Protein AF-A0A7X7DF35-F1 (afdb_monomer)

Solvent-accessible surface area (backbone atoms only — not comparable to full-atom values): 15552 Å² total; per-residue (Å²): 129,87,74,68,72,89,70,52,74,45,74,49,82,42,81,41,43,55,34,73,33,68,54,34,58,49,36,51,59,75,48,58,23,46,37,65,53,62,45,37,60,91,68,40,55,40,7,87,43,82,44,38,90,49,39,4,29,29,36,37,40,52,46,70,38,81,80,50,89,46,63,52,49,32,20,26,31,52,91,82,38,38,34,27,39,72,98,76,44,82,41,24,80,45,76,53,63,97,63,57,81,65,48,20,34,34,44,26,34,14,75,75,68,65,85,90,55,83,63,51,79,36,59,37,69,84,46,62,41,101,87,70,46,56,32,79,39,67,14,37,75,48,62,40,51,22,33,49,67,49,102,82,54,61,50,74,46,82,41,54,36,10,38,63,58,92,93,51,65,45,56,12,55,31,61,40,38,34,60,31,94,52,54,32,32,70,84,45,45,37,40,59,85,31,58,50,45,56,25,55,83,94,65,19,28,33,37,35,40,46,33,65,68,63,64,38,69,40,81,76,48,38,28,34,32,30,80,90,70,50,56,24,22,62,63,87,65,40,74,60,57,71,60,63,44,47,56,39,35,34,34,35,41,37,21,30,49,66,39,92,89,44,42,36,56,41,48,37,45,62,74,56,67,45,84,74,86,86,73,83,91,78,133

Structure (mmCIF, N/CA/C/O backbone):
data_AF-A0A7X7DF35-F1
#
_entry.id   AF-A0A7X7DF35-F1
#
loop_
_atom_site.group_PDB
_atom_site.id
_atom_site.type_symbol
_atom_site.label_atom_id
_atom_site.label_alt_id
_atom_site.label_comp_id
_atom_site.label_asym_id
_atom_site.label_entity_id
_atom_site.label_seq_id
_atom_site.pdbx_PDB_ins_code
_atom_site.Cartn_x
_atom_site.Cartn_y
_atom_site.Cartn_z
_atom_site.occupancy
_atom_site.B_iso_or_equiv
_atom_site.auth_seq_id
_atom_site.auth_comp_id
_atom_site.auth_asym_id
_atom_site.auth_atom_id
_atom_site.pdbx_PDB_model_num
ATOM 1 N N . ARG A 1 1 ? 22.907 -22.926 21.583 1.00 47.59 1 ARG A N 1
ATOM 2 C CA . ARG A 1 1 ? 21.618 -23.044 20.863 1.00 47.59 1 ARG A CA 1
ATOM 3 C C . ARG A 1 1 ? 21.936 -22.749 19.407 1.00 47.59 1 ARG A C 1
ATOM 5 O O . ARG A 1 1 ? 22.389 -21.635 19.183 1.00 47.59 1 ARG A O 1
ATOM 12 N N . PRO A 1 2 ? 21.862 -23.704 18.465 1.00 41.16 2 PRO A N 1
ATOM 13 C CA . PRO A 1 2 ? 22.056 -23.352 17.069 1.00 41.16 2 PRO A CA 1
ATOM 14 C C . PRO A 1 2 ? 20.807 -22.575 16.657 1.00 41.16 2 PRO A C 1
ATOM 16 O O . PRO A 1 2 ? 19.705 -23.119 16.643 1.00 41.16 2 PRO A O 1
ATOM 19 N N . LEU A 1 3 ? 20.978 -21.269 16.489 1.00 42.84 3 LEU A N 1
ATOM 20 C CA . LEU A 1 3 ? 19.955 -20.362 15.997 1.00 42.84 3 LEU A CA 1
ATOM 21 C C . LEU A 1 3 ? 19.597 -20.847 14.585 1.00 42.84 3 LEU A C 1
ATOM 23 O O . LEU A 1 3 ? 20.398 -20.711 13.663 1.00 42.84 3 LEU A O 1
ATOM 27 N N . ALA A 1 4 ? 18.432 -21.483 14.427 1.00 47.56 4 ALA A N 1
ATOM 28 C CA . ALA A 1 4 ? 17.761 -21.474 13.129 1.00 47.56 4 ALA A CA 1
ATOM 29 C C . ALA A 1 4 ? 17.661 -20.001 12.706 1.00 47.56 4 ALA A C 1
ATOM 31 O O . ALA A 1 4 ? 17.460 -19.170 13.593 1.00 47.56 4 ALA A O 1
ATOM 32 N N . SER A 1 5 ? 17.902 -19.685 11.426 1.00 49.91 5 SER A N 1
ATOM 33 C CA . SER A 1 5 ? 18.147 -18.306 10.976 1.00 49.91 5 SER A CA 1
ATOM 34 C C . SER A 1 5 ? 17.190 -17.320 11.649 1.00 49.91 5 SER A C 1
ATOM 36 O O . SER A 1 5 ? 15.974 -17.488 11.586 1.00 49.91 5 SER A O 1
ATOM 38 N N . GLU A 1 6 ? 17.748 -16.326 12.348 1.00 58.28 6 GLU A N 1
ATOM 39 C CA . GLU A 1 6 ? 16.964 -15.327 13.096 1.00 58.28 6 GLU A CA 1
ATOM 40 C C . GLU A 1 6 ? 16.018 -14.555 12.157 1.00 58.28 6 GLU A C 1
ATOM 42 O O . GLU A 1 6 ? 14.959 -14.071 12.560 1.00 58.28 6 GLU A O 1
ATOM 47 N N . GLU A 1 7 ? 16.364 -14.534 10.870 1.00 68.25 7 GLU A N 1
ATOM 48 C CA . GLU A 1 7 ? 15.652 -13.840 9.814 1.00 68.25 7 GLU A CA 1
ATOM 49 C C . GLU A 1 7 ? 15.180 -14.836 8.749 1.00 68.25 7 GLU A C 1
ATOM 51 O O . GLU A 1 7 ? 15.932 -15.703 8.288 1.00 68.25 7 GLU A O 1
ATOM 56 N N . VAL A 1 8 ? 13.908 -14.719 8.368 1.00 73.69 8 VAL A N 1
ATOM 57 C CA . VAL A 1 8 ? 13.296 -15.469 7.268 1.00 73.69 8 VAL A CA 1
ATOM 58 C C . VAL A 1 8 ? 12.934 -14.469 6.184 1.00 73.69 8 VAL A C 1
ATOM 60 O O . VAL A 1 8 ? 12.206 -13.511 6.440 1.00 73.69 8 VAL A O 1
ATOM 63 N N . TYR A 1 9 ? 13.421 -14.705 4.970 1.00 78.50 9 TYR A N 1
ATOM 64 C CA . TYR A 1 9 ? 13.110 -13.884 3.806 1.00 78.50 9 TYR A CA 1
ATOM 65 C C . TYR A 1 9 ? 12.166 -14.629 2.870 1.00 78.50 9 TYR A C 1
ATOM 67 O O . TYR A 1 9 ? 12.311 -15.832 2.648 1.00 78.50 9 TYR A O 1
ATOM 75 N N . ALA A 1 10 ? 11.205 -13.902 2.312 1.00 78.31 10 ALA A N 1
ATOM 76 C CA . ALA A 1 10 ? 10.265 -14.409 1.331 1.00 78.31 10 ALA A CA 1
ATOM 77 C C . ALA A 1 10 ? 10.257 -13.511 0.094 1.00 78.31 10 ALA A C 1
ATOM 79 O O . ALA A 1 10 ? 10.327 -12.285 0.183 1.00 78.31 10 ALA A O 1
ATOM 80 N N . GLN A 1 11 ? 10.133 -14.144 -1.068 1.00 84.75 11 GLN A N 1
ATOM 81 C CA . GLN A 1 11 ? 9.838 -13.463 -2.320 1.00 84.75 11 GLN A CA 1
ATOM 82 C C . GLN A 1 11 ? 8.322 -13.444 -2.515 1.00 84.75 11 GLN A C 1
ATOM 84 O O . GLN A 1 11 ? 7.670 -14.489 -2.433 1.00 84.75 11 GLN A O 1
ATOM 89 N N . HIS A 1 12 ? 7.754 -12.268 -2.773 1.00 79.00 12 HIS A N 1
ATOM 90 C CA . HIS A 1 12 ? 6.313 -12.116 -2.965 1.00 79.00 12 HIS A CA 1
ATOM 91 C C . HIS A 1 12 ? 5.983 -11.608 -4.355 1.00 79.00 12 HIS A C 1
ATOM 93 O O . HIS A 1 12 ? 6.351 -10.500 -4.706 1.00 79.00 12 HIS A O 1
ATOM 99 N N . ASN A 1 13 ? 5.256 -12.409 -5.129 1.00 85.62 13 ASN A N 1
ATOM 100 C CA . ASN A 1 13 ? 4.894 -12.052 -6.494 1.00 85.62 13 ASN A CA 1
ATOM 101 C C . ASN A 1 13 ? 3.651 -11.158 -6.506 1.00 85.62 13 ASN A C 1
ATOM 103 O O . ASN A 1 13 ? 2.564 -11.589 -6.116 1.00 85.62 13 ASN A O 1
ATOM 107 N N . VAL A 1 14 ? 3.816 -9.944 -7.017 1.00 86.56 14 VAL A N 1
ATOM 108 C CA . VAL A 1 14 ? 2.755 -8.971 -7.261 1.00 86.56 14 VAL A CA 1
ATOM 109 C C . VAL A 1 14 ? 2.526 -8.873 -8.764 1.00 86.56 14 VAL A C 1
ATOM 111 O O . VAL A 1 14 ? 3.456 -8.610 -9.524 1.00 86.56 14 VAL A O 1
ATOM 114 N N . VAL A 1 15 ? 1.283 -9.084 -9.198 1.00 88.69 15 VAL A N 1
ATOM 115 C CA . VAL A 1 15 ? 0.881 -8.885 -10.596 1.00 88.69 15 VAL A CA 1
ATOM 116 C C . VAL A 1 15 ? 0.475 -7.425 -10.781 1.00 88.69 15 VAL A C 1
ATOM 118 O O . VAL A 1 15 ? -0.419 -6.944 -10.088 1.00 88.69 15 VAL A O 1
ATOM 121 N N . LEU A 1 16 ? 1.131 -6.734 -11.710 1.00 90.56 16 LEU A N 1
ATOM 122 C CA . LEU A 1 16 ? 0.960 -5.311 -11.993 1.00 90.56 16 LEU A CA 1
ATOM 123 C C . LEU A 1 16 ? 0.476 -5.142 -13.433 1.00 90.56 16 LEU A C 1
ATOM 125 O O . LEU A 1 16 ? 1.189 -5.497 -14.369 1.00 90.56 16 LEU A O 1
ATOM 129 N N . SER A 1 17 ? -0.726 -4.611 -13.635 1.00 89.81 17 SER A N 1
ATOM 130 C CA . SER A 1 17 ? -1.214 -4.277 -14.980 1.00 89.81 17 SER A CA 1
ATOM 131 C C . SER A 1 17 ? -0.848 -2.840 -15.357 1.00 89.81 17 SER A C 1
ATOM 133 O O . SER A 1 17 ? -0.423 -2.058 -14.504 1.00 89.81 17 SER A O 1
ATOM 135 N N . ARG A 1 18 ? -1.017 -2.479 -16.634 1.00 89.50 18 ARG A N 1
ATOM 136 C CA . ARG A 1 18 ? -0.809 -1.108 -17.139 1.00 89.50 18 ARG A CA 1
ATOM 137 C C . ARG A 1 18 ? -1.515 -0.046 -16.279 1.00 89.50 18 ARG A C 1
ATOM 139 O O . ARG A 1 18 ? -2.551 -0.317 -15.659 1.00 89.50 18 ARG A O 1
ATOM 146 N N . GLY A 1 19 ? -0.964 1.164 -16.243 1.00 89.44 19 GLY A N 1
ATOM 147 C CA . GLY A 1 19 ? -1.472 2.254 -15.412 1.00 89.44 19 GLY A CA 1
ATOM 148 C C . GLY A 1 19 ? -1.175 2.063 -13.922 1.00 89.44 19 GLY A C 1
ATOM 149 O O . GLY A 1 19 ? -0.277 1.314 -13.539 1.00 89.44 19 GLY A O 1
ATOM 150 N N . ASN A 1 20 ? -1.918 2.772 -13.072 1.00 88.69 20 ASN A N 1
ATOM 151 C CA . ASN A 1 20 ? -1.664 2.847 -11.631 1.00 88.69 20 ASN A CA 1
ATOM 152 C C . ASN A 1 20 ? -1.964 1.515 -10.919 1.00 88.69 20 ASN A C 1
ATOM 154 O O . ASN A 1 20 ? -3.018 0.928 -11.142 1.00 88.69 20 ASN A O 1
ATOM 158 N N . ASN A 1 21 ? -1.075 1.032 -10.053 1.00 87.75 21 ASN A N 1
ATOM 159 C CA . ASN A 1 21 ? -1.291 -0.124 -9.185 1.00 87.75 21 ASN A CA 1
ATOM 160 C C . ASN A 1 21 ? -0.986 0.272 -7.742 1.00 87.75 21 ASN A C 1
ATOM 162 O O . ASN A 1 21 ? 0.135 0.663 -7.425 1.00 87.75 21 ASN A O 1
ATOM 166 N N . TYR A 1 22 ? -1.953 0.109 -6.846 1.00 82.69 22 TYR A N 1
ATOM 167 C CA . TYR A 1 22 ? -1.715 0.267 -5.415 1.00 82.69 22 TYR A CA 1
ATOM 168 C C . TYR A 1 22 ? -1.088 -1.016 -4.864 1.00 82.69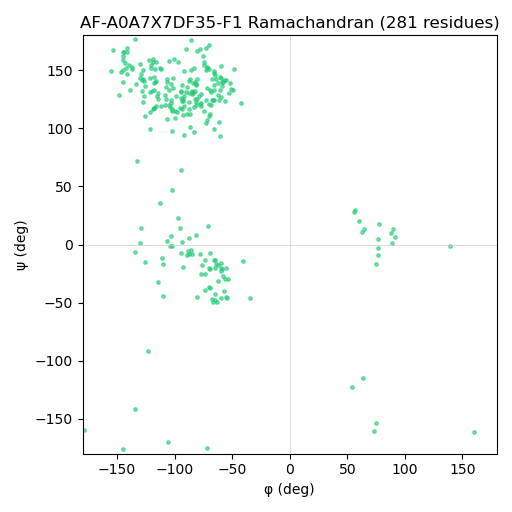 22 TYR A C 1
ATOM 170 O O . TYR A 1 22 ? -1.666 -2.094 -5.032 1.00 82.69 22 TYR A O 1
ATOM 178 N N . VAL A 1 23 ? 0.073 -0.914 -4.203 1.00 79.50 23 VAL A N 1
ATOM 179 C CA . VAL A 1 23 ? 0.787 -2.083 -3.660 1.00 79.50 23 VAL A CA 1
ATOM 180 C C . VAL A 1 23 ? 1.136 -1.905 -2.180 1.00 79.50 23 VAL A C 1
ATOM 182 O O . VAL A 1 23 ? 1.499 -0.823 -1.729 1.00 79.50 23 VAL A O 1
ATOM 185 N N . ALA A 1 24 ? 1.022 -2.993 -1.417 1.00 74.25 24 ALA A N 1
ATOM 186 C CA . ALA A 1 24 ? 1.473 -3.094 -0.035 1.00 74.25 24 ALA A CA 1
ATOM 187 C C . ALA A 1 24 ? 2.572 -4.154 0.079 1.00 74.25 24 ALA A C 1
ATOM 189 O O . ALA A 1 24 ? 2.481 -5.231 -0.510 1.00 74.25 24 ALA A O 1
ATOM 190 N N . LEU A 1 25 ? 3.595 -3.858 0.878 1.00 78.06 25 LEU A N 1
ATOM 191 C CA . LEU A 1 25 ? 4.658 -4.800 1.215 1.00 78.06 25 LEU A CA 1
ATOM 192 C C . LEU A 1 25 ? 4.334 -5.488 2.543 1.00 78.06 25 LEU A C 1
ATOM 194 O O . LEU A 1 25 ? 4.299 -4.819 3.571 1.00 78.06 25 LEU A O 1
ATOM 198 N N . HIS A 1 26 ? 4.162 -6.814 2.545 1.00 73.44 26 HIS A N 1
ATOM 199 C CA . HIS A 1 26 ? 3.885 -7.600 3.762 1.00 73.44 26 HIS A CA 1
ATOM 200 C C . HIS A 1 26 ? 5.063 -7.691 4.753 1.00 73.44 26 HIS A C 1
ATOM 202 O O . HIS A 1 26 ? 4.898 -8.206 5.857 1.00 73.44 26 HIS A O 1
ATOM 208 N N . GLY A 1 27 ? 6.244 -7.205 4.373 1.00 76.12 27 GLY A N 1
ATOM 209 C CA . GLY A 1 27 ? 7.463 -7.262 5.172 1.00 76.12 27 GLY A CA 1
ATOM 210 C C . GLY A 1 27 ? 8.331 -6.021 4.993 1.00 76.12 27 GLY A C 1
ATOM 211 O O . GLY A 1 27 ? 7.953 -5.063 4.312 1.00 76.12 27 GLY A O 1
ATOM 212 N N . VAL A 1 28 ? 9.497 -6.034 5.631 1.00 79.94 28 VAL A N 1
ATOM 213 C CA . VAL A 1 28 ? 10.523 -4.997 5.455 1.00 79.94 28 VAL A CA 1
ATOM 214 C C . VAL A 1 28 ? 11.436 -5.434 4.310 1.00 79.94 28 VAL A C 1
ATOM 216 O O . VAL A 1 28 ? 11.851 -6.593 4.306 1.00 79.94 28 VAL A O 1
ATOM 219 N N . PRO A 1 29 ? 11.746 -4.577 3.326 1.00 82.50 29 PRO A N 1
ATOM 220 C CA . PRO A 1 29 ? 12.719 -4.944 2.309 1.00 82.50 29 PRO A CA 1
ATOM 221 C C . PRO A 1 29 ? 14.067 -5.328 2.908 1.00 82.50 29 PRO A C 1
ATOM 223 O O . PRO A 1 29 ? 14.520 -4.701 3.862 1.00 82.50 29 PRO A O 1
ATOM 226 N N . TRP A 1 30 ? 14.707 -6.344 2.329 1.00 77.19 30 TRP A N 1
ATOM 227 C CA . TRP A 1 30 ? 16.024 -6.804 2.780 1.00 77.19 30 TRP A CA 1
ATOM 228 C C . TRP A 1 30 ? 17.072 -5.682 2.761 1.00 77.19 30 TRP A C 1
ATOM 230 O O . TRP A 1 30 ? 17.863 -5.537 3.692 1.00 77.19 30 TRP A O 1
ATOM 240 N N . THR A 1 31 ? 17.032 -4.855 1.723 1.00 83.81 31 THR A N 1
ATOM 241 C CA . THR A 1 31 ? 17.885 -3.682 1.553 1.00 83.81 31 THR A CA 1
ATOM 242 C C . THR A 1 31 ? 17.028 -2.479 1.199 1.00 83.81 31 THR A C 1
ATOM 244 O O . THR A 1 31 ? 16.018 -2.578 0.505 1.00 83.81 31 THR A O 1
ATOM 247 N N . ASN A 1 32 ? 17.423 -1.322 1.719 1.00 89.19 32 ASN A N 1
ATOM 248 C CA . ASN A 1 32 ? 16.597 -0.123 1.725 1.00 89.19 32 ASN A CA 1
ATOM 249 C C . ASN A 1 32 ? 17.033 0.870 0.632 1.00 89.19 32 ASN A C 1
ATOM 251 O O . ASN A 1 32 ? 17.195 2.056 0.901 1.00 89.19 32 ASN A O 1
ATOM 255 N N . THR A 1 33 ? 17.236 0.372 -0.591 1.00 94.69 33 THR A N 1
ATOM 256 C CA . THR A 1 33 ? 17.561 1.159 -1.797 1.00 94.69 33 THR A CA 1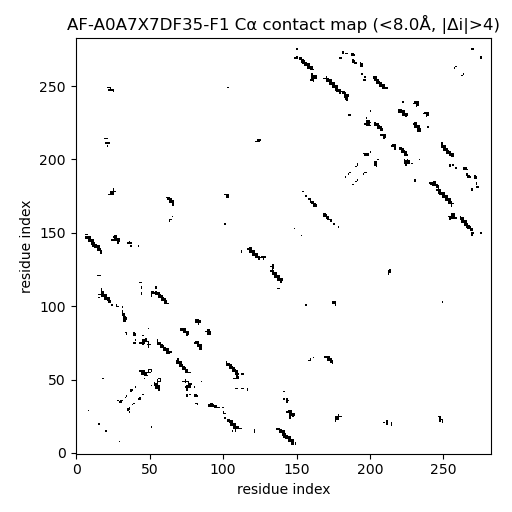
ATOM 257 C C . THR A 1 33 ? 16.516 0.919 -2.887 1.00 94.69 33 THR A C 1
ATOM 259 O O . THR A 1 33 ? 15.825 -0.102 -2.878 1.00 94.69 33 THR A O 1
ATOM 262 N N . PHE A 1 34 ? 16.389 1.839 -3.846 1.00 95.69 34 PHE A N 1
ATOM 263 C CA . PHE A 1 34 ? 15.436 1.680 -4.950 1.00 95.69 34 PHE A CA 1
ATOM 264 C C . PHE A 1 34 ? 15.777 0.490 -5.853 1.00 95.69 34 PHE A C 1
ATOM 266 O O . PHE A 1 34 ? 14.885 -0.287 -6.188 1.00 95.69 34 PHE A O 1
ATOM 273 N N . GLU A 1 35 ? 17.056 0.303 -6.185 1.00 94.94 35 GLU A N 1
ATOM 274 C CA . GLU A 1 35 ? 17.543 -0.852 -6.948 1.00 94.94 35 GLU A CA 1
ATOM 275 C C . GLU A 1 35 ? 17.158 -2.176 -6.278 1.00 94.94 35 GLU A C 1
ATOM 277 O O . GLU A 1 35 ? 16.661 -3.085 -6.935 1.00 94.94 35 GLU A O 1
ATOM 282 N N . ALA A 1 36 ? 17.334 -2.297 -4.963 1.00 91.31 36 ALA A N 1
ATOM 283 C CA . ALA A 1 36 ? 17.047 -3.550 -4.278 1.00 91.31 36 ALA A CA 1
A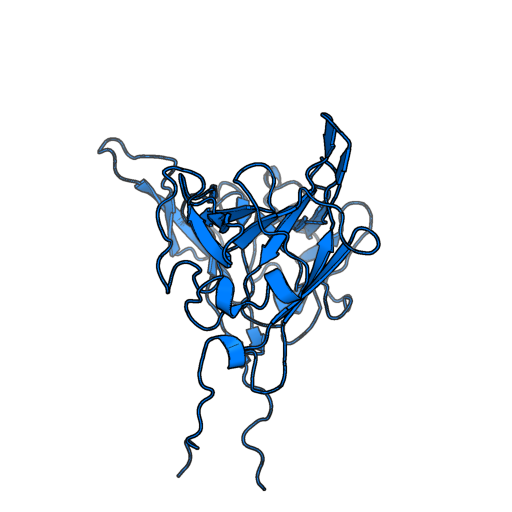TOM 284 C C . ALA A 1 36 ? 15.549 -3.868 -4.197 1.00 91.31 36 ALA A C 1
ATOM 286 O O . ALA A 1 36 ? 15.152 -5.031 -4.276 1.00 91.31 36 ALA A O 1
ATOM 287 N N . VAL A 1 37 ? 14.713 -2.843 -4.014 1.00 92.56 37 VAL A N 1
ATOM 288 C CA . VAL A 1 37 ? 13.264 -3.015 -3.854 1.00 92.56 37 VAL A CA 1
ATOM 289 C C . VAL A 1 37 ? 12.577 -3.200 -5.201 1.00 92.56 37 VAL A C 1
ATOM 291 O O . VAL A 1 37 ? 11.741 -4.092 -5.355 1.00 92.56 37 VAL A O 1
ATOM 294 N N . PHE A 1 38 ? 12.927 -2.374 -6.184 1.00 94.31 38 PHE A N 1
ATOM 295 C CA . PHE A 1 38 ? 12.226 -2.302 -7.462 1.00 94.31 38 PHE A CA 1
ATOM 296 C C . PHE A 1 38 ? 13.038 -2.840 -8.648 1.00 94.31 38 PHE A C 1
ATOM 298 O O . PHE A 1 38 ? 12.466 -3.058 -9.711 1.00 94.31 38 PHE A O 1
ATOM 305 N N . GLY A 1 39 ? 14.338 -3.100 -8.494 1.00 93.81 39 GLY A N 1
ATOM 306 C CA . GLY A 1 39 ? 15.226 -3.459 -9.602 1.00 93.81 39 GLY A CA 1
ATOM 307 C C . GLY A 1 39 ? 15.578 -2.253 -10.472 1.00 93.81 39 GLY A C 1
ATOM 308 O O . GLY A 1 39 ? 15.548 -1.115 -10.013 1.00 93.81 39 GLY A O 1
ATOM 309 N N . GLY A 1 40 ? 15.888 -2.497 -11.742 1.00 94.62 40 GLY A N 1
ATOM 310 C CA . GLY A 1 40 ? 16.052 -1.468 -12.769 1.00 94.62 40 GLY A CA 1
ATOM 311 C C . GLY A 1 40 ? 15.321 -1.859 -14.052 1.00 94.62 40 GLY A C 1
ATOM 312 O O . GLY A 1 40 ? 14.246 -2.467 -14.021 1.00 94.62 40 GLY A O 1
ATOM 313 N N . THR A 1 41 ? 15.924 -1.567 -15.203 1.00 94.62 41 THR A N 1
ATOM 314 C CA . THR A 1 41 ? 15.358 -1.885 -16.531 1.00 94.62 41 THR A CA 1
ATOM 315 C C . THR A 1 41 ? 15.199 -3.378 -16.805 1.00 94.62 41 THR A C 1
ATOM 317 O O . THR A 1 41 ? 14.445 -3.761 -17.698 1.00 94.62 41 THR A O 1
ATOM 320 N N . ASN A 1 42 ? 15.869 -4.226 -16.023 1.00 91.12 42 ASN A N 1
ATOM 321 C CA . ASN A 1 42 ? 15.693 -5.675 -16.025 1.00 91.12 42 ASN A CA 1
ATOM 322 C C . ASN A 1 42 ? 14.336 -6.121 -15.452 1.00 91.12 42 ASN A C 1
ATOM 324 O O . ASN A 1 42 ? 13.909 -7.239 -15.730 1.00 91.12 42 ASN A O 1
ATOM 328 N N . VAL A 1 43 ? 13.683 -5.276 -14.648 1.00 92.75 43 VAL A N 1
ATOM 329 C CA . VAL A 1 43 ? 12.383 -5.561 -14.024 1.00 92.75 43 VAL A CA 1
ATOM 330 C C . VAL A 1 43 ? 11.286 -4.711 -14.642 1.00 92.75 43 VAL A C 1
ATOM 332 O O . VAL A 1 43 ? 10.223 -5.240 -14.945 1.00 92.75 43 VAL A O 1
ATOM 335 N N . PHE A 1 44 ? 11.533 -3.417 -14.847 1.00 95.50 44 PHE A N 1
ATOM 336 C CA . PHE A 1 44 ? 10.502 -2.452 -15.213 1.00 95.50 44 PHE A CA 1
ATOM 337 C C . PHE A 1 44 ? 10.852 -1.644 -16.468 1.00 95.50 44 PHE A C 1
ATOM 339 O O . PHE A 1 44 ? 12.029 -1.375 -16.710 1.00 95.50 44 PHE A O 1
ATOM 346 N N . PRO A 1 45 ? 9.846 -1.200 -17.246 1.00 95.62 45 PRO A N 1
ATOM 347 C CA . PRO A 1 45 ? 10.026 -0.224 -18.311 1.00 95.62 45 PRO A CA 1
ATOM 348 C C . PRO A 1 45 ? 10.594 1.094 -17.797 1.00 95.62 45 PRO A C 1
ATOM 350 O O . PRO A 1 45 ? 10.132 1.627 -16.782 1.00 95.62 45 PRO A O 1
ATOM 353 N N . ALA A 1 46 ? 11.553 1.639 -18.536 1.00 95.50 46 ALA A N 1
ATOM 354 C CA . ALA A 1 46 ? 12.110 2.961 -18.303 1.00 95.50 46 ALA A CA 1
ATOM 355 C C . ALA A 1 46 ? 11.715 3.917 -19.431 1.00 95.50 46 ALA A C 1
ATOM 357 O O . ALA A 1 46 ? 11.538 3.502 -20.576 1.00 95.50 46 ALA A O 1
ATOM 358 N N . GLY A 1 47 ? 11.608 5.203 -19.107 1.00 94.50 47 GLY A N 1
ATOM 359 C CA . GLY A 1 47 ? 11.202 6.244 -20.050 1.00 94.50 47 GLY A CA 1
ATOM 360 C C . GLY A 1 47 ? 12.092 7.471 -19.959 1.00 94.50 47 GLY A C 1
ATOM 361 O O . GLY A 1 47 ? 12.990 7.545 -19.125 1.00 94.50 47 GLY A O 1
ATOM 362 N N . THR A 1 48 ? 11.838 8.451 -20.822 1.00 93.69 48 THR A N 1
ATOM 363 C CA . THR A 1 48 ? 12.684 9.650 -20.939 1.00 93.69 48 THR A CA 1
ATOM 364 C C . THR A 1 48 ? 12.311 10.764 -19.958 1.00 93.69 48 THR A C 1
ATOM 366 O O . THR A 1 48 ? 12.966 11.803 -19.933 1.00 93.69 48 THR A O 1
ATOM 369 N N . SER A 1 49 ? 11.232 10.599 -19.188 1.00 92.06 49 SER A N 1
ATOM 370 C CA . SER A 1 49 ? 10.797 11.543 -18.153 1.00 92.06 49 SER A CA 1
ATOM 371 C C . SER A 1 49 ? 9.987 10.835 -17.064 1.00 92.06 49 SER A C 1
ATOM 373 O O . SER A 1 49 ? 9.495 9.732 -17.279 1.00 92.06 49 SER A O 1
ATOM 375 N N . GLY A 1 50 ? 9.743 11.502 -15.934 1.00 88.19 50 GLY A N 1
ATOM 376 C CA . GLY A 1 50 ? 8.866 10.986 -14.871 1.00 88.19 50 GLY A CA 1
ATOM 377 C C . GLY A 1 50 ? 7.367 10.953 -15.189 1.00 88.19 50 GLY A C 1
ATOM 378 O O . GLY A 1 50 ? 6.553 10.814 -14.286 1.00 88.19 50 GLY A O 1
ATOM 379 N N . SER A 1 51 ? 6.983 11.070 -16.462 1.00 88.69 51 SER A N 1
ATOM 380 C CA . SER A 1 51 ? 5.615 10.805 -16.911 1.00 88.69 51 SER A CA 1
ATOM 381 C C . SER A 1 51 ? 5.487 9.360 -17.412 1.00 88.69 51 SER A C 1
ATOM 383 O O . SER A 1 51 ? 6.276 8.967 -18.284 1.00 88.69 51 SER A O 1
ATOM 385 N N . PRO A 1 52 ? 4.460 8.594 -16.984 1.00 85.00 52 PRO A N 1
ATOM 386 C CA . PRO A 1 52 ? 4.188 7.258 -17.523 1.00 85.00 52 PRO A CA 1
ATOM 387 C C . PRO A 1 52 ? 3.990 7.245 -19.044 1.00 85.00 52 PRO A C 1
ATOM 389 O O . PRO A 1 52 ? 4.355 6.284 -19.715 1.00 85.00 52 PRO A O 1
ATOM 392 N N . GLY A 1 53 ? 3.489 8.349 -19.615 1.00 87.44 53 GLY A N 1
ATOM 393 C CA . GLY A 1 53 ? 3.322 8.508 -21.065 1.00 87.44 53 GLY A CA 1
ATOM 394 C C . GLY A 1 53 ? 4.638 8.539 -21.851 1.00 87.44 53 GLY A C 1
ATOM 395 O O . GLY A 1 53 ? 4.622 8.397 -23.068 1.00 87.44 53 GLY A O 1
ATOM 396 N N . SER A 1 54 ? 5.782 8.693 -21.177 1.00 90.62 54 SER A N 1
ATOM 397 C CA . SER A 1 54 ? 7.109 8.563 -21.795 1.00 90.62 54 SER A CA 1
ATOM 398 C C . SER A 1 54 ? 7.650 7.127 -21.801 1.00 90.62 54 SER A C 1
ATOM 400 O O . SER A 1 54 ? 8.800 6.912 -22.176 1.00 90.62 54 SER A O 1
ATOM 402 N N . GLY A 1 55 ? 6.844 6.152 -21.360 1.00 90.94 55 GLY A N 1
ATOM 403 C CA . GLY A 1 55 ? 7.241 4.750 -21.216 1.00 90.94 55 GLY A CA 1
ATOM 404 C C . GLY A 1 55 ? 7.858 4.406 -19.856 1.00 90.94 55 GLY A C 1
ATOM 405 O O . GLY A 1 55 ? 8.248 3.261 -19.644 1.00 90.94 55 GLY A O 1
ATOM 406 N N . SER A 1 56 ? 7.956 5.371 -18.934 1.00 94.56 56 SER A N 1
ATOM 407 C CA . SER A 1 56 ? 8.583 5.160 -17.626 1.00 94.56 56 SER A CA 1
ATOM 408 C C . SER A 1 56 ? 7.642 4.480 -16.638 1.00 94.56 56 SER A C 1
ATOM 410 O O . SER A 1 56 ? 6.451 4.785 -16.574 1.00 94.56 56 SER A O 1
ATOM 412 N N . THR A 1 57 ? 8.205 3.597 -15.819 1.00 97.06 57 THR A N 1
ATOM 413 C CA . THR A 1 57 ? 7.575 3.171 -14.572 1.00 97.06 57 THR A CA 1
ATOM 414 C C . THR A 1 57 ? 7.752 4.252 -13.517 1.00 97.06 57 THR A C 1
ATOM 416 O O . THR A 1 57 ? 8.869 4.703 -13.263 1.00 97.06 57 THR A O 1
ATOM 419 N N . VAL A 1 58 ? 6.649 4.637 -12.880 1.00 96.69 58 VAL A N 1
ATOM 420 C CA . VAL A 1 58 ? 6.607 5.697 -11.868 1.00 96.69 58 VAL A CA 1
ATOM 421 C C . VAL A 1 58 ? 6.149 5.117 -10.536 1.00 96.69 58 VAL A C 1
ATOM 423 O O . VAL A 1 58 ? 5.168 4.381 -10.483 1.00 96.69 58 VAL A O 1
ATOM 426 N N . VAL A 1 59 ? 6.848 5.452 -9.457 1.00 95.00 59 VAL A N 1
ATOM 427 C CA . VAL A 1 59 ? 6.508 5.078 -8.083 1.00 95.00 59 VAL A CA 1
ATOM 428 C C . VAL A 1 59 ? 6.180 6.337 -7.296 1.00 95.00 59 VAL A C 1
ATOM 430 O O . VAL A 1 59 ? 6.973 7.277 -7.264 1.00 95.00 59 VAL A O 1
ATOM 433 N N . GLU A 1 60 ? 5.026 6.352 -6.637 1.00 91.69 60 GLU A N 1
ATOM 434 C CA . GLU A 1 60 ? 4.591 7.484 -5.817 1.00 91.69 60 GLU A CA 1
ATOM 435 C C . GLU A 1 60 ? 4.442 7.039 -4.369 1.00 91.69 60 GLU A C 1
ATOM 437 O O . GLU A 1 60 ? 3.616 6.182 -4.058 1.00 91.69 60 GLU A O 1
ATOM 442 N N . PHE A 1 61 ? 5.241 7.621 -3.475 1.00 88.31 61 PHE A N 1
ATOM 443 C CA . PHE A 1 61 ? 5.101 7.418 -2.037 1.00 88.31 61 PHE A CA 1
ATOM 444 C C . PHE A 1 61 ? 4.194 8.487 -1.461 1.00 88.31 61 PHE A C 1
ATOM 446 O O . PHE A 1 61 ? 4.509 9.675 -1.519 1.00 88.31 61 PHE A O 1
ATOM 453 N N . TYR A 1 62 ? 3.087 8.060 -0.869 1.00 79.94 62 TYR A N 1
ATOM 454 C CA . TYR A 1 62 ? 2.098 8.969 -0.316 1.00 79.94 62 TYR A CA 1
ATOM 455 C C . TYR A 1 62 ? 2.527 9.456 1.066 1.00 79.94 62 TYR A C 1
ATOM 457 O O . TYR A 1 62 ? 3.009 8.683 1.901 1.00 79.94 62 TYR A O 1
ATOM 465 N N . THR A 1 63 ? 2.331 10.746 1.318 1.00 72.94 63 THR A N 1
ATOM 466 C CA . THR A 1 63 ? 2.476 11.339 2.644 1.00 72.94 63 THR A CA 1
ATOM 467 C C . THR A 1 63 ? 1.100 11.667 3.209 1.00 72.94 63 THR A C 1
ATOM 469 O O . THR A 1 63 ? 0.173 12.042 2.489 1.00 72.94 63 THR A O 1
ATOM 472 N N . SER A 1 64 ? 0.942 11.466 4.515 1.00 67.19 64 SER A N 1
ATOM 473 C CA . SER A 1 64 ? -0.266 11.883 5.217 1.00 67.19 64 SER A CA 1
ATOM 474 C C . SER A 1 64 ? -0.292 13.405 5.298 1.00 67.19 64 SER A C 1
ATOM 476 O O . SER A 1 64 ? 0.611 13.998 5.886 1.00 67.19 64 SER A O 1
ATOM 478 N N . ASP A 1 65 ? -1.327 14.036 4.747 1.00 61.84 65 ASP A N 1
ATOM 479 C CA . ASP A 1 65 ? -1.492 15.489 4.816 1.00 61.84 65 ASP A CA 1
ATOM 480 C C . ASP A 1 65 ? -2.973 15.893 4.934 1.00 61.84 65 ASP A C 1
ATOM 482 O O . ASP A 1 65 ? -3.912 15.128 4.680 1.00 61.84 65 ASP A O 1
ATOM 486 N N . THR A 1 66 ? -3.174 17.127 5.373 1.00 49.66 66 THR A N 1
ATOM 487 C CA . THR A 1 66 ? -4.449 17.817 5.483 1.00 49.66 66 THR A CA 1
ATOM 488 C C . THR A 1 66 ? -4.967 18.193 4.088 1.00 49.66 66 THR A C 1
ATOM 490 O O . THR A 1 66 ? -4.522 19.144 3.458 1.00 49.66 66 THR A O 1
ATOM 493 N N . ASN A 1 67 ? -5.966 17.449 3.608 1.00 48.97 67 ASN A N 1
ATOM 494 C CA . ASN A 1 67 ? -6.799 17.719 2.422 1.00 48.97 67 ASN A CA 1
ATOM 495 C C . ASN A 1 67 ? -6.219 17.497 1.006 1.00 48.97 67 ASN A C 1
ATOM 497 O O . ASN A 1 67 ? -7.029 17.375 0.087 1.00 48.97 67 ASN A O 1
ATOM 501 N N . ALA A 1 68 ? -4.906 17.388 0.785 1.00 51.88 68 ALA A N 1
ATOM 502 C CA . ALA A 1 68 ? -4.348 17.005 -0.522 1.00 51.88 68 ALA A CA 1
ATOM 503 C C . ALA A 1 68 ? -3.404 15.805 -0.382 1.00 51.88 68 ALA A C 1
ATOM 505 O O . ALA A 1 68 ? -2.591 15.767 0.535 1.00 51.88 68 ALA A O 1
ATOM 506 N N . LEU A 1 69 ? -3.501 14.829 -1.291 1.00 54.66 69 LEU A N 1
ATOM 507 C CA . LEU A 1 69 ? -2.499 13.768 -1.409 1.00 54.66 69 LEU A CA 1
ATOM 508 C C . LEU A 1 69 ? -1.187 14.415 -1.859 1.00 54.66 69 LEU A C 1
ATOM 510 O O . LEU A 1 69 ? -1.011 14.716 -3.037 1.00 54.66 69 LEU A O 1
ATOM 514 N N . SER A 1 70 ? -0.292 14.660 -0.910 1.00 65.06 70 SER A N 1
ATOM 515 C CA . SER A 1 70 ? 1.100 14.952 -1.210 1.00 65.06 70 SER A CA 1
ATOM 516 C C . SER A 1 70 ? 1.817 13.624 -1.443 1.00 65.06 70 SER A C 1
ATOM 518 O O . SER A 1 70 ? 1.568 12.626 -0.759 1.00 65.06 70 SER A O 1
ATOM 520 N N . PHE A 1 71 ? 2.667 13.579 -2.459 1.00 77.00 71 PHE A N 1
ATOM 521 C CA . PHE A 1 71 ? 3.421 12.385 -2.803 1.00 77.00 71 PHE A CA 1
ATOM 522 C C . PHE A 1 71 ? 4.832 12.755 -3.240 1.00 77.00 71 PHE A C 1
ATOM 524 O O . PHE A 1 71 ? 5.070 13.800 -3.845 1.00 77.00 71 PHE A O 1
ATOM 531 N N . GLU A 1 72 ? 5.775 11.875 -2.929 1.00 89.31 72 GLU A N 1
ATOM 532 C CA . GLU A 1 72 ? 7.103 11.903 -3.522 1.00 89.31 72 GLU A CA 1
ATOM 533 C C . GLU A 1 72 ? 7.108 10.979 -4.735 1.00 89.31 72 GLU A C 1
ATOM 535 O O . GLU A 1 72 ? 6.791 9.793 -4.614 1.00 89.31 72 GLU A O 1
ATOM 540 N N . GLN A 1 73 ? 7.462 11.527 -5.895 1.00 93.69 73 GLN A N 1
ATOM 541 C CA . GLN A 1 73 ? 7.473 10.792 -7.151 1.00 93.69 73 GLN A CA 1
ATOM 542 C C . GLN A 1 73 ? 8.891 10.367 -7.531 1.00 93.69 73 GLN A C 1
ATOM 544 O O . GLN A 1 73 ? 9.836 11.162 -7.498 1.00 93.69 73 GLN A O 1
ATOM 549 N N . TYR A 1 74 ? 9.002 9.112 -7.944 1.00 96.69 74 TYR A N 1
ATOM 550 C CA . TYR A 1 74 ? 10.216 8.473 -8.419 1.00 96.69 74 TYR A CA 1
ATOM 551 C C . TYR A 1 74 ? 9.929 7.803 -9.753 1.00 96.69 74 TYR A C 1
ATOM 553 O O . TYR A 1 74 ? 8.823 7.321 -9.978 1.00 96.69 74 TYR A O 1
ATOM 561 N N . TRP A 1 75 ? 10.898 7.764 -10.653 1.00 97.62 75 TRP A N 1
ATOM 562 C CA . TRP A 1 75 ? 10.689 7.222 -11.990 1.00 97.62 75 TRP A CA 1
ATOM 563 C C . TRP A 1 75 ? 11.941 6.533 -12.512 1.00 97.62 75 TRP A C 1
ATOM 565 O O . TRP A 1 75 ? 13.059 6.911 -12.160 1.00 97.62 75 TRP A O 1
ATOM 575 N N . LEU A 1 76 ? 11.750 5.502 -13.333 1.00 97.75 76 LEU A N 1
ATOM 576 C CA . LEU A 1 76 ? 12.853 4.759 -13.927 1.00 97.75 76 LEU A CA 1
ATOM 577 C C . LEU A 1 76 ? 13.285 5.429 -15.236 1.00 97.75 76 LEU A C 1
ATOM 579 O O . LEU A 1 76 ? 12.510 5.511 -16.201 1.00 97.75 76 LEU A O 1
ATOM 583 N N . ASN A 1 77 ? 14.520 5.918 -15.256 1.00 96.69 77 ASN A N 1
ATOM 584 C CA . ASN A 1 77 ? 15.087 6.680 -16.357 1.00 96.69 77 ASN A CA 1
ATOM 585 C C . ASN A 1 77 ? 15.712 5.758 -17.408 1.00 96.69 77 ASN A C 1
ATOM 587 O O . ASN A 1 77 ? 16.490 4.861 -17.096 1.00 96.69 77 ASN A O 1
ATOM 591 N N . SER A 1 78 ? 15.363 5.959 -18.679 1.00 95.19 78 SER A N 1
ATOM 592 C CA . SER A 1 78 ? 15.857 5.134 -19.784 1.00 95.19 78 SER A CA 1
ATOM 593 C C . SER A 1 78 ? 17.300 5.437 -20.191 1.00 95.19 78 SER A C 1
ATOM 595 O O . SER A 1 78 ? 17.891 4.642 -20.914 1.00 95.19 78 SER A O 1
ATOM 597 N N . ALA A 1 79 ? 17.854 6.590 -19.802 1.00 94.19 79 ALA A N 1
ATOM 598 C CA . ALA A 1 79 ? 19.200 6.998 -20.208 1.00 94.19 79 ALA A CA 1
ATOM 599 C C . ALA A 1 79 ? 20.300 6.136 -19.565 1.00 94.19 79 ALA A C 1
ATOM 601 O O . ALA A 1 79 ? 21.297 5.822 -20.211 1.00 94.19 79 ALA A O 1
ATOM 602 N N . ASP A 1 80 ? 20.099 5.756 -18.307 1.00 94.88 80 ASP A N 1
ATOM 603 C CA . ASP A 1 80 ? 21.038 5.016 -17.460 1.00 94.88 80 ASP A CA 1
ATOM 604 C C . ASP A 1 80 ? 20.419 3.737 -16.866 1.00 94.88 80 ASP A C 1
ATOM 606 O O . ASP A 1 80 ? 21.142 2.848 -16.426 1.00 94.88 80 ASP A O 1
ATOM 610 N N . GLY A 1 81 ? 19.090 3.600 -16.900 1.00 95.94 81 GLY A N 1
ATOM 611 C CA . GLY A 1 81 ? 18.369 2.498 -16.269 1.00 95.94 81 GLY A CA 1
ATOM 612 C C . GLY A 1 81 ? 18.221 2.655 -14.756 1.00 95.94 81 GLY A C 1
ATOM 613 O O . GLY A 1 81 ? 17.949 1.665 -14.075 1.00 95.94 81 GLY A O 1
ATOM 614 N N . HIS A 1 82 ? 18.412 3.868 -14.235 1.00 97.69 82 HIS A N 1
ATOM 615 C CA . HIS A 1 82 ? 18.427 4.173 -12.809 1.00 97.69 82 HIS A CA 1
ATOM 616 C C . HIS A 1 82 ? 17.109 4.785 -12.327 1.00 97.69 82 HIS A C 1
ATOM 618 O O . HIS A 1 82 ? 16.318 5.329 -13.102 1.00 97.69 82 HIS A O 1
ATOM 624 N N . TRP A 1 83 ? 16.866 4.706 -11.017 1.00 98.12 83 TRP A N 1
ATOM 625 C CA . TRP A 1 83 ? 15.715 5.357 -10.390 1.00 98.12 83 TRP A CA 1
ATOM 626 C C . TRP A 1 83 ? 16.057 6.798 -10.061 1.00 98.12 83 TRP A C 1
ATOM 628 O O . TRP A 1 83 ? 17.060 7.061 -9.411 1.00 98.12 83 TRP A O 1
ATOM 638 N N . TRP A 1 84 ? 15.194 7.719 -10.468 1.00 97.75 84 TRP A N 1
ATOM 639 C CA . TRP A 1 84 ? 15.357 9.147 -10.248 1.00 97.75 84 TRP A CA 1
ATOM 640 C C . TRP A 1 84 ? 14.217 9.688 -9.392 1.00 97.75 84 TRP A C 1
ATOM 642 O O . TRP A 1 84 ? 13.055 9.338 -9.600 1.00 97.75 84 TRP A O 1
ATOM 652 N N . LYS A 1 85 ? 14.531 10.583 -8.456 1.00 96.12 85 LYS A N 1
ATOM 653 C CA . LYS A 1 85 ? 13.542 11.376 -7.723 1.00 96.12 85 LYS A CA 1
ATOM 654 C C . LYS A 1 85 ? 13.170 12.608 -8.544 1.00 96.12 85 LYS A C 1
ATOM 656 O O . LYS A 1 85 ? 14.037 13.330 -9.041 1.00 96.12 85 LYS A O 1
ATOM 661 N N . TRP A 1 86 ? 11.874 12.868 -8.694 1.00 91.81 86 TRP A N 1
ATOM 662 C CA . TRP A 1 86 ? 11.402 14.036 -9.434 1.00 91.81 86 TRP A CA 1
ATOM 663 C C . TRP A 1 86 ? 11.915 15.341 -8.806 1.00 91.81 86 TRP A C 1
ATOM 665 O O . TRP A 1 86 ? 11.719 15.585 -7.617 1.00 91.81 86 TRP A O 1
ATOM 675 N N . GLY A 1 87 ? 12.545 16.192 -9.622 1.00 89.31 87 GLY A N 1
ATOM 676 C CA . GLY A 1 87 ? 13.067 17.494 -9.194 1.00 89.31 87 GLY A CA 1
ATOM 677 C C . GLY A 1 87 ? 14.371 17.455 -8.390 1.00 89.31 87 GLY A C 1
ATOM 678 O O . GLY A 1 87 ? 14.807 18.512 -7.943 1.00 89.31 87 GLY A O 1
ATOM 679 N N . ASP A 1 88 ? 14.984 16.282 -8.220 1.00 89.31 88 ASP A N 1
ATOM 680 C CA . ASP A 1 88 ? 16.246 16.114 -7.493 1.00 89.31 88 ASP A CA 1
ATOM 681 C C . ASP A 1 88 ? 17.287 15.448 -8.412 1.00 89.31 88 ASP A C 1
ATOM 683 O O . ASP A 1 88 ? 17.922 16.135 -9.215 1.00 89.31 88 ASP A O 1
ATOM 687 N N . GLY A 1 89 ? 17.389 14.116 -8.409 1.00 93.56 89 GLY A N 1
ATOM 688 C CA . GLY A 1 89 ? 18.337 13.387 -9.251 1.00 93.56 89 GLY A CA 1
ATOM 689 C C . GLY A 1 89 ? 18.254 11.870 -9.098 1.00 93.56 89 GLY A C 1
ATOM 690 O O . GLY A 1 89 ? 17.235 11.338 -8.657 1.00 93.56 89 GLY A O 1
ATOM 691 N N . ASP A 1 90 ? 19.327 11.187 -9.490 1.00 97.00 90 ASP A N 1
ATOM 692 C CA . ASP A 1 90 ? 19.506 9.739 -9.333 1.00 97.00 90 ASP A CA 1
ATOM 693 C C . ASP A 1 90 ? 19.503 9.345 -7.844 1.00 97.00 90 ASP A C 1
ATOM 695 O O . ASP A 1 90 ? 20.226 9.931 -7.044 1.00 97.00 90 ASP A O 1
ATOM 699 N N . VAL A 1 91 ? 18.677 8.359 -7.490 1.00 97.06 91 VAL A N 1
ATOM 700 C CA . VAL A 1 91 ? 18.541 7.772 -6.145 1.00 97.06 91 VAL A CA 1
ATOM 701 C C . VAL A 1 91 ? 18.641 6.242 -6.177 1.00 97.06 91 VAL A C 1
ATOM 703 O O . VAL A 1 91 ? 18.242 5.560 -5.229 1.00 97.06 91 VAL A O 1
ATOM 706 N N . HIS A 1 92 ? 19.119 5.667 -7.283 1.00 96.94 92 HIS A N 1
ATOM 707 C CA . HIS A 1 92 ? 19.043 4.236 -7.576 1.00 96.94 92 HIS A CA 1
ATOM 708 C C . HIS A 1 92 ? 19.635 3.368 -6.465 1.00 96.94 92 HIS A C 1
ATOM 710 O O . HIS A 1 92 ? 18.997 2.418 -6.004 1.00 96.94 92 HIS A O 1
ATOM 716 N N . THR A 1 93 ? 20.818 3.747 -5.988 1.00 96.38 93 THR A N 1
ATOM 717 C CA . THR A 1 93 ? 21.564 3.021 -4.951 1.00 96.38 93 THR A CA 1
ATOM 718 C C . THR A 1 93 ? 21.552 3.728 -3.596 1.00 96.38 93 THR A C 1
ATOM 720 O O . THR A 1 93 ? 22.142 3.229 -2.636 1.00 96.38 93 THR A O 1
ATOM 723 N N . ASP A 1 94 ? 20.840 4.852 -3.485 1.00 96.19 94 ASP A N 1
ATOM 724 C CA . ASP A 1 94 ? 20.792 5.644 -2.263 1.00 96.19 94 ASP A CA 1
ATOM 725 C C . ASP A 1 94 ? 20.091 4.883 -1.142 1.00 96.19 94 ASP A C 1
ATOM 727 O O . ASP A 1 94 ? 18.927 4.471 -1.257 1.00 96.19 94 ASP A O 1
ATOM 731 N N . LEU A 1 95 ? 20.797 4.742 -0.019 1.00 94.62 95 LEU A N 1
ATOM 732 C CA . LEU A 1 95 ? 20.250 4.148 1.190 1.00 94.62 95 LEU A CA 1
ATOM 733 C C . LEU A 1 95 ? 19.202 5.084 1.800 1.00 94.62 95 LEU A C 1
ATOM 735 O O . LEU A 1 95 ? 19.521 6.153 2.319 1.00 94.62 95 LEU A O 1
ATOM 739 N N . GLN A 1 96 ? 17.947 4.649 1.776 1.00 92.44 96 GLN A N 1
ATOM 740 C CA . GLN A 1 96 ? 16.831 5.380 2.358 1.00 92.44 96 GLN A CA 1
ATOM 741 C C . GLN A 1 96 ? 16.793 5.219 3.889 1.00 92.44 96 GLN A C 1
ATOM 743 O O . GLN A 1 96 ? 17.447 4.346 4.471 1.00 92.44 96 GLN A O 1
ATOM 748 N N . ALA A 1 97 ? 15.972 6.027 4.565 1.00 87.31 97 ALA A N 1
ATOM 749 C CA . ALA A 1 97 ? 15.662 5.833 5.985 1.00 87.31 97 ALA A CA 1
ATOM 750 C C . ALA A 1 97 ? 14.923 4.502 6.207 1.00 87.31 97 ALA A C 1
ATOM 752 O O . ALA A 1 97 ? 14.074 4.143 5.396 1.00 87.31 97 ALA A O 1
ATOM 753 N N . SER A 1 98 ? 15.197 3.775 7.294 1.00 79.81 98 SER A N 1
ATOM 754 C CA . SER A 1 98 ? 14.728 2.387 7.515 1.00 79.81 98 SER A CA 1
ATOM 755 C C . SER A 1 98 ? 13.207 2.164 7.430 1.00 79.81 98 SER A C 1
ATOM 757 O O . SER A 1 98 ? 12.755 1.042 7.217 1.00 79.81 98 SER A O 1
ATOM 759 N N . ASN A 1 99 ? 12.405 3.220 7.571 1.00 77.50 99 ASN A N 1
ATOM 760 C CA . ASN A 1 99 ? 10.944 3.216 7.461 1.00 77.50 99 ASN A CA 1
ATOM 761 C C . ASN A 1 99 ? 10.416 3.786 6.125 1.00 77.50 99 ASN A C 1
ATOM 763 O O . ASN A 1 99 ? 9.216 3.984 5.955 1.00 77.50 99 ASN A O 1
ATOM 767 N N . PHE A 1 100 ? 11.277 4.075 5.155 1.00 85.50 100 PHE A N 1
ATOM 768 C CA . PHE A 1 100 ? 10.879 4.713 3.902 1.00 85.50 100 PHE A CA 1
ATOM 769 C C . PHE A 1 100 ? 9.919 3.834 3.085 1.00 85.50 100 PHE A C 1
ATOM 771 O O . PHE A 1 100 ? 8.837 4.285 2.703 1.00 85.50 100 PHE A O 1
ATOM 778 N N . PHE A 1 101 ? 10.267 2.557 2.886 1.00 85.19 101 PHE A N 1
ATOM 779 C CA . PHE A 1 101 ? 9.431 1.577 2.177 1.00 85.19 101 PHE A CA 1
ATOM 780 C C . PHE A 1 101 ? 8.331 0.957 3.057 1.00 85.19 101 PHE A C 1
ATOM 782 O O . PHE A 1 101 ? 7.669 0.005 2.648 1.00 85.19 101 PHE A O 1
ATOM 789 N N . SER A 1 102 ? 8.118 1.465 4.279 1.00 76.75 102 SER A N 1
ATOM 790 C CA . SER A 1 102 ? 6.907 1.150 5.052 1.00 76.75 102 SER A CA 1
ATOM 791 C C . SER A 1 102 ? 5.748 2.098 4.778 1.00 76.75 102 SER A C 1
ATOM 793 O O . SER A 1 102 ? 4.650 1.863 5.276 1.00 76.75 102 SER A O 1
ATOM 795 N N . ARG A 1 103 ? 5.971 3.153 3.990 1.00 80.19 103 ARG A N 1
ATOM 796 C CA . ARG A 1 103 ? 4.916 4.056 3.530 1.00 80.19 103 ARG A CA 1
ATOM 797 C C . ARG A 1 103 ? 4.032 3.364 2.491 1.00 80.19 103 ARG A C 1
ATOM 799 O O . ARG A 1 103 ? 4.493 2.482 1.771 1.00 80.19 103 ARG A O 1
ATOM 806 N N . GLY A 1 104 ? 2.771 3.781 2.402 1.00 79.81 104 GLY A N 1
ATOM 807 C CA . GLY A 1 104 ? 1.917 3.394 1.281 1.00 79.81 104 GLY A CA 1
ATOM 808 C C . GLY A 1 104 ? 2.458 3.993 -0.018 1.00 79.81 104 GLY A C 1
ATOM 809 O O . GLY A 1 104 ? 2.861 5.158 -0.036 1.00 79.81 104 GLY A O 1
ATOM 810 N N . PHE A 1 105 ? 2.466 3.211 -1.095 1.00 86.38 105 PHE A N 1
ATOM 811 C CA . PHE A 1 105 ? 2.907 3.672 -2.408 1.00 86.38 105 PHE A CA 1
ATOM 812 C C . PHE A 1 105 ? 2.090 3.047 -3.536 1.00 86.38 105 PHE A C 1
ATOM 814 O O . PHE A 1 105 ? 1.352 2.073 -3.347 1.00 86.38 105 PHE A O 1
ATOM 821 N N . SER A 1 106 ? 2.231 3.623 -4.720 1.00 89.31 106 SER A N 1
ATOM 822 C CA . SER A 1 106 ? 1.739 3.058 -5.967 1.00 89.31 106 SER A CA 1
ATOM 823 C C . SER A 1 106 ? 2.879 2.794 -6.945 1.00 89.31 106 SER A C 1
ATOM 825 O O . SER A 1 106 ? 3.947 3.399 -6.853 1.00 89.31 106 SER A O 1
ATOM 827 N N . ILE A 1 107 ? 2.640 1.883 -7.886 1.00 93.81 107 ILE A N 1
ATOM 828 C CA . ILE A 1 107 ? 3.483 1.651 -9.057 1.00 93.81 107 ILE A CA 1
ATOM 829 C C . ILE A 1 107 ? 2.616 1.860 -10.294 1.00 93.81 107 ILE A C 1
ATOM 831 O O . ILE A 1 107 ? 1.693 1.089 -10.561 1.00 93.81 107 ILE A O 1
ATOM 835 N N . THR A 1 108 ? 2.929 2.885 -11.070 1.00 94.75 108 THR A N 1
ATOM 836 C CA . THR A 1 108 ? 2.295 3.155 -12.355 1.00 94.75 108 THR A CA 1
ATOM 837 C C . THR A 1 108 ? 3.168 2.616 -13.475 1.00 94.75 108 THR A C 1
ATOM 839 O O . THR A 1 108 ? 4.274 3.106 -13.701 1.00 94.75 108 THR A O 1
ATOM 842 N N . LEU A 1 109 ? 2.658 1.604 -14.176 1.00 94.81 109 LEU A N 1
ATOM 843 C CA . LEU A 1 109 ? 3.273 1.081 -15.392 1.00 94.81 109 LEU A CA 1
ATOM 844 C C . LEU A 1 109 ? 2.816 1.896 -16.612 1.00 94.81 109 LEU A C 1
ATOM 846 O O . LEU A 1 109 ? 1.681 2.388 -16.614 1.00 94.81 109 LEU A O 1
ATOM 850 N N . PRO A 1 110 ? 3.645 2.010 -17.664 1.00 93.50 110 PRO A N 1
ATOM 851 C CA . PRO A 1 110 ? 3.222 2.627 -18.917 1.00 93.50 110 PRO A CA 1
ATOM 852 C C . PRO A 1 110 ? 2.035 1.885 -19.548 1.00 93.50 110 PRO A C 1
ATOM 854 O O . PRO A 1 110 ? 1.838 0.684 -19.339 1.00 93.50 110 PRO A O 1
ATOM 857 N N . ASP A 1 111 ? 1.246 2.621 -20.330 1.00 90.25 111 ASP A N 1
ATOM 858 C CA . ASP A 1 111 ? 0.130 2.095 -21.114 1.00 90.25 111 ASP A CA 1
ATOM 859 C C . ASP A 1 111 ? 0.296 2.509 -22.591 1.00 90.25 111 ASP A C 1
ATOM 861 O O . ASP A 1 111 ? 0.192 3.703 -22.894 1.00 90.25 111 ASP A O 1
ATOM 865 N N . PRO A 1 112 ? 0.584 1.567 -23.511 1.00 90.31 112 PRO A N 1
ATOM 866 C CA . PRO A 1 112 ? 0.729 0.126 -23.279 1.00 90.31 112 PRO A CA 1
ATOM 867 C C . PRO A 1 112 ? 2.059 -0.251 -22.598 1.00 90.31 112 PRO A C 1
ATOM 869 O O . PRO A 1 112 ? 3.032 0.504 -22.623 1.00 90.31 112 PRO A O 1
ATOM 872 N N . ILE A 1 113 ? 2.116 -1.459 -22.024 1.00 90.69 113 ILE A N 1
ATOM 873 C CA . ILE A 1 113 ? 3.376 -2.061 -21.557 1.00 90.69 113 ILE A CA 1
ATOM 874 C C . ILE A 1 113 ? 4.240 -2.385 -22.791 1.00 90.69 113 ILE A C 1
ATOM 876 O O . ILE A 1 113 ? 3.721 -3.015 -23.712 1.00 90.69 113 ILE A O 1
ATOM 880 N N . PRO A 1 114 ? 5.533 -2.004 -22.835 1.00 90.44 114 PRO A N 1
ATOM 881 C CA . PRO A 1 114 ? 6.391 -2.287 -23.984 1.00 90.44 114 PRO A CA 1
ATOM 882 C C . PRO A 1 114 ? 6.587 -3.786 -24.254 1.00 90.44 114 PRO A C 1
ATOM 884 O O . PRO A 1 114 ? 6.865 -4.558 -23.335 1.00 90.44 114 PRO A O 1
ATOM 887 N N . ASP A 1 115 ? 6.566 -4.169 -25.533 1.00 89.25 115 ASP A N 1
ATOM 888 C CA . ASP A 1 115 ? 6.595 -5.569 -26.001 1.00 89.25 115 ASP A CA 1
ATOM 889 C C . ASP A 1 115 ? 7.859 -6.359 -25.619 1.00 89.25 115 ASP A C 1
ATOM 891 O O . ASP A 1 115 ? 7.877 -7.587 -25.672 1.00 89.25 115 ASP A O 1
ATOM 895 N N . GLN A 1 116 ? 8.939 -5.671 -25.243 1.00 88.44 116 GLN A N 1
ATOM 896 C CA . GLN A 1 116 ? 10.205 -6.299 -24.853 1.00 88.44 116 GLN A CA 1
ATOM 897 C C . GLN A 1 116 ? 10.163 -6.968 -23.469 1.00 88.44 116 GLN A C 1
ATOM 899 O O . GLN A 1 116 ? 11.076 -7.720 -23.128 1.00 88.44 116 GLN A O 1
ATOM 904 N N . TYR A 1 117 ? 9.131 -6.694 -22.666 1.00 88.62 117 TYR A N 1
ATOM 905 C CA . TYR A 1 117 ? 8.964 -7.292 -21.347 1.00 88.62 117 TYR A CA 1
ATOM 906 C C . TYR A 1 117 ? 8.097 -8.545 -21.414 1.00 88.62 117 TYR A C 1
ATOM 908 O O . TYR A 1 117 ? 7.046 -8.574 -22.051 1.00 88.62 117 TYR A O 1
ATOM 916 N N . VAL A 1 118 ? 8.517 -9.584 -20.689 1.00 85.50 118 VAL A N 1
ATOM 917 C CA . VAL A 1 118 ? 7.691 -10.778 -20.506 1.00 85.50 118 VAL A CA 1
ATOM 918 C C . VAL A 1 118 ? 6.479 -10.402 -19.664 1.00 85.50 118 VAL A C 1
ATOM 920 O O . VAL A 1 118 ? 6.615 -9.900 -18.547 1.00 85.50 118 VAL A O 1
ATOM 923 N N . THR A 1 119 ? 5.293 -10.669 -20.200 1.00 89.56 119 THR A N 1
ATOM 924 C CA . THR A 1 119 ? 4.025 -10.392 -19.530 1.00 89.56 119 THR A CA 1
ATOM 925 C C . THR A 1 119 ? 3.289 -11.680 -19.170 1.00 89.56 119 THR A C 1
ATOM 927 O O . THR A 1 119 ? 3.440 -12.729 -19.795 1.00 89.56 119 THR A O 1
ATOM 930 N N . THR A 1 120 ? 2.498 -11.589 -18.110 1.00 90.69 120 THR A N 1
ATOM 931 C CA . THR A 1 120 ? 1.411 -12.501 -17.758 1.00 90.69 120 THR A CA 1
ATOM 932 C C . THR A 1 120 ? 0.073 -11.812 -18.052 1.00 90.69 120 THR A C 1
ATOM 934 O O . THR A 1 120 ? 0.035 -10.744 -18.661 1.00 90.69 120 THR A O 1
ATOM 937 N N . THR A 1 121 ? -1.034 -12.400 -17.612 1.00 88.62 121 THR A N 1
ATOM 938 C CA . THR A 1 121 ? -2.381 -11.848 -17.772 1.00 88.62 121 THR A CA 1
ATOM 939 C C . THR A 1 121 ? -2.937 -11.315 -16.454 1.00 88.62 121 THR A C 1
ATOM 941 O O . THR A 1 121 ? -2.883 -12.005 -15.433 1.00 88.62 121 THR A O 1
ATOM 944 N N . ALA A 1 122 ? -3.545 -10.132 -16.491 1.00 85.88 122 ALA A N 1
ATOM 945 C CA . ALA A 1 122 ? -4.417 -9.609 -15.442 1.00 85.88 122 ALA A CA 1
ATOM 946 C C . ALA A 1 122 ? -5.830 -9.375 -15.991 1.00 85.88 122 ALA A C 1
ATOM 948 O O . ALA A 1 122 ? -6.020 -9.260 -17.199 1.00 85.88 122 ALA A O 1
ATOM 949 N N . LEU A 1 123 ? -6.810 -9.304 -15.092 1.00 85.50 123 LEU A N 1
ATOM 950 C CA . LEU A 1 123 ? -8.180 -8.922 -15.428 1.00 85.50 123 LEU A CA 1
ATOM 951 C C . LEU A 1 123 ? -8.381 -7.449 -15.091 1.00 85.50 123 LEU A C 1
ATOM 953 O O . LEU A 1 123 ? -8.102 -7.049 -13.958 1.00 85.50 123 LEU A O 1
ATOM 957 N N . ASP A 1 124 ? -8.878 -6.673 -16.048 1.00 82.06 124 ASP A N 1
ATOM 958 C CA . ASP A 1 124 ? -9.377 -5.328 -15.794 1.00 82.06 124 ASP A CA 1
ATOM 959 C C . ASP A 1 124 ? -10.875 -5.396 -15.531 1.00 82.06 124 ASP A C 1
ATOM 961 O O . ASP A 1 124 ? -11.667 -5.722 -16.406 1.00 82.06 124 ASP A O 1
ATOM 965 N N . TYR A 1 125 ? -11.263 -5.122 -14.294 1.00 79.88 125 TYR A N 1
ATOM 966 C CA . TYR A 1 125 ? -12.665 -5.152 -13.893 1.00 79.88 125 TYR A CA 1
ATOM 967 C C . TYR A 1 125 ? -13.392 -3.834 -14.184 1.00 79.88 125 TYR A C 1
ATOM 969 O O . TYR A 1 125 ? -14.608 -3.775 -14.004 1.00 79.88 125 TYR A O 1
ATOM 977 N N . ASN A 1 126 ? -12.670 -2.787 -14.597 1.00 78.94 126 ASN A N 1
ATOM 978 C CA . ASN A 1 126 ? -13.249 -1.493 -14.951 1.00 78.94 126 ASN A CA 1
ATOM 979 C C . ASN A 1 126 ? -13.562 -1.390 -16.448 1.00 78.94 126 ASN A C 1
ATOM 981 O O . ASN A 1 126 ? -14.375 -0.556 -16.845 1.00 78.94 126 ASN A O 1
ATOM 985 N N . GLU A 1 127 ? -12.943 -2.235 -17.271 1.00 82.56 127 GLU A N 1
ATOM 986 C CA . GLU A 1 127 ? -13.203 -2.336 -18.702 1.00 82.56 127 GLU A CA 1
ATOM 987 C C . GLU A 1 127 ? -13.771 -3.729 -19.006 1.00 82.56 127 GLU A C 1
ATOM 989 O O . GLU A 1 127 ? -13.150 -4.750 -18.721 1.00 82.56 127 GLU A O 1
ATOM 994 N N . LEU A 1 128 ? -14.991 -3.773 -19.542 1.00 85.38 128 LEU A N 1
ATOM 995 C CA . LEU A 1 128 ? -15.670 -5.024 -19.875 1.00 85.38 128 LEU A CA 1
ATOM 996 C C . LEU A 1 128 ? -15.576 -5.290 -21.375 1.00 85.38 128 LEU A C 1
ATO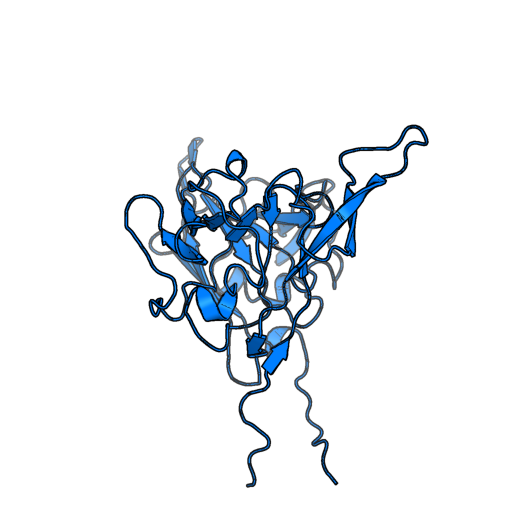M 998 O O . LEU A 1 128 ? -15.661 -4.371 -22.193 1.00 85.38 128 LEU A O 1
ATOM 1002 N N . ASP A 1 129 ? -15.430 -6.558 -21.733 1.00 87.19 129 ASP A N 1
ATOM 1003 C CA . ASP A 1 129 ? -15.507 -7.018 -23.107 1.00 87.19 129 ASP A CA 1
ATOM 1004 C C . ASP A 1 129 ? -16.960 -6.931 -23.639 1.00 87.19 129 ASP A C 1
ATOM 1006 O O . ASP A 1 129 ? -17.903 -6.666 -22.884 1.00 87.19 129 ASP A O 1
ATOM 1010 N N . PRO A 1 130 ? -17.196 -7.158 -24.945 1.00 90.50 130 PRO A N 1
ATOM 1011 C CA . PRO A 1 130 ? -18.549 -7.142 -25.507 1.00 90.50 130 PRO A CA 1
ATOM 1012 C C . PRO A 1 130 ? -19.525 -8.169 -24.902 1.00 90.50 130 PRO A C 1
ATOM 1014 O O . PRO A 1 130 ? -20.732 -8.044 -25.114 1.00 90.50 130 PRO A O 1
ATOM 1017 N N . SER A 1 131 ? -19.027 -9.179 -24.183 1.00 89.19 131 SER A N 1
ATOM 1018 C CA . SER A 1 131 ? -19.817 -10.199 -23.480 1.00 89.19 131 SER A CA 1
ATOM 1019 C C . SER A 1 131 ? -20.175 -9.778 -22.047 1.00 89.19 131 SER A C 1
ATOM 1021 O O . SER A 1 131 ? -21.009 -10.427 -21.415 1.00 89.19 131 SER A O 1
ATOM 1023 N N . GLY A 1 132 ? -19.598 -8.677 -21.554 1.00 86.75 132 GLY A N 1
ATOM 1024 C CA . GLY A 1 132 ? -19.772 -8.173 -20.194 1.00 86.75 132 GLY A CA 1
ATOM 1025 C C . GLY A 1 132 ? -18.782 -8.750 -19.178 1.00 86.75 132 GLY A C 1
ATOM 1026 O O . GLY A 1 132 ? -18.962 -8.516 -17.983 1.00 86.75 132 GLY A O 1
ATOM 1027 N N . ASP A 1 133 ? -17.755 -9.476 -19.625 1.00 88.81 133 ASP A N 1
ATOM 1028 C CA . ASP A 1 133 ? -16.710 -10.033 -18.766 1.00 88.81 133 ASP A CA 1
ATOM 1029 C C . ASP A 1 133 ? -15.517 -9.062 -18.646 1.00 88.81 133 ASP A C 1
ATOM 1031 O O . ASP A 1 133 ? -15.236 -8.319 -19.587 1.00 88.81 133 ASP A O 1
ATOM 1035 N N . PRO A 1 134 ? -14.784 -9.043 -17.515 1.00 88.06 134 PRO A N 1
ATOM 1036 C CA . PRO A 1 134 ? -13.554 -8.260 -17.373 1.00 88.06 134 PRO A CA 1
ATOM 1037 C C . PRO A 1 134 ? -12.560 -8.546 -18.504 1.00 88.06 134 PRO A C 1
ATOM 1039 O O . PRO A 1 134 ? -12.243 -9.714 -18.758 1.00 88.06 134 PRO A O 1
ATOM 1042 N N . ILE A 1 135 ? -12.026 -7.509 -19.157 1.00 89.12 135 ILE A N 1
ATOM 1043 C CA . ILE A 1 135 ? -11.042 -7.725 -20.224 1.00 89.12 135 ILE A CA 1
ATOM 1044 C C . ILE A 1 135 ? -9.745 -8.321 -19.666 1.00 89.12 135 ILE A C 1
ATOM 1046 O O . ILE A 1 135 ? -9.326 -8.048 -18.537 1.00 89.12 135 ILE A O 1
ATOM 1050 N N . VAL A 1 136 ? -9.069 -9.122 -20.488 1.00 89.06 136 VAL A N 1
ATOM 1051 C CA . VAL A 1 136 ? -7.745 -9.666 -20.173 1.00 89.06 136 VAL A CA 1
ATOM 1052 C C . VAL A 1 136 ? -6.676 -8.735 -20.737 1.00 89.06 136 VAL A C 1
ATOM 1054 O O . VAL A 1 136 ? -6.655 -8.464 -21.936 1.00 89.06 136 VAL A O 1
ATOM 1057 N N . LEU A 1 137 ? -5.762 -8.278 -19.884 1.00 88.31 137 LEU A N 1
ATOM 1058 C CA . LEU A 1 137 ? -4.673 -7.371 -20.246 1.00 88.31 137 LEU A CA 1
ATOM 1059 C C . LEU A 1 137 ? -3.296 -7.982 -19.957 1.00 88.31 137 LEU A C 1
ATOM 1061 O O . LEU A 1 137 ? -3.159 -8.752 -18.998 1.00 88.31 137 LEU A O 1
ATOM 1065 N N . PRO A 1 138 ? -2.251 -7.588 -20.712 1.00 90.44 138 PRO A N 1
ATOM 1066 C CA . PRO A 1 138 ? -0.870 -7.843 -20.326 1.00 90.44 138 PRO A CA 1
ATOM 1067 C C . PRO A 1 138 ? -0.549 -7.226 -18.957 1.00 90.44 138 PRO A C 1
ATOM 1069 O O . PRO A 1 138 ? -0.957 -6.105 -18.642 1.00 90.44 138 PRO A O 1
ATOM 1072 N N . ALA A 1 139 ? 0.206 -7.960 -18.146 1.00 91.19 139 ALA A N 1
ATOM 1073 C CA . ALA A 1 139 ? 0.650 -7.543 -16.823 1.00 91.19 139 ALA A CA 1
ATOM 1074 C C . ALA A 1 139 ? 2.080 -8.014 -16.548 1.00 91.19 139 ALA A C 1
ATOM 1076 O O . ALA A 1 139 ? 2.515 -9.043 -17.055 1.00 91.19 139 ALA A O 1
ATOM 1077 N N . MET A 1 140 ? 2.812 -7.282 -15.721 1.00 92.88 140 MET A N 1
ATOM 1078 C CA . MET A 1 140 ? 4.152 -7.642 -15.266 1.00 92.88 140 MET A CA 1
ATOM 1079 C C . MET A 1 140 ? 4.090 -8.308 -13.893 1.00 92.88 140 MET A C 1
ATOM 1081 O O . MET A 1 140 ? 3.140 -8.108 -13.136 1.00 92.88 140 MET A O 1
ATOM 1085 N N . VAL A 1 141 ? 5.110 -9.097 -13.560 1.00 91.12 141 VAL A N 1
ATOM 1086 C CA . VAL A 1 141 ? 5.279 -9.650 -12.212 1.00 91.12 141 VAL A CA 1
ATOM 1087 C C . VAL A 1 141 ? 6.451 -8.946 -11.549 1.00 91.12 141 VAL A C 1
ATOM 1089 O O . VAL A 1 141 ? 7.576 -9.019 -12.034 1.00 91.12 141 VAL A O 1
ATOM 1092 N N . TRP A 1 142 ? 6.179 -8.284 -10.431 1.00 92.19 142 TRP A N 1
ATOM 1093 C CA . TRP A 1 142 ? 7.197 -7.722 -9.554 1.00 92.19 142 TRP A CA 1
ATOM 1094 C C . TRP A 1 142 ? 7.329 -8.587 -8.306 1.00 92.19 142 TRP A C 1
ATOM 1096 O O . TRP A 1 142 ? 6.327 -8.957 -7.696 1.00 92.19 142 TRP A O 1
ATOM 1106 N N . SER A 1 143 ? 8.563 -8.914 -7.931 1.00 90.12 143 SER A N 1
ATOM 1107 C CA . SER A 1 143 ? 8.837 -9.897 -6.886 1.00 90.12 143 SER A CA 1
ATOM 1108 C C . SER A 1 143 ? 9.864 -9.397 -5.867 1.00 90.12 143 SER A C 1
ATOM 1110 O O . SER A 1 143 ? 10.997 -9.882 -5.866 1.00 90.12 143 SER A O 1
ATOM 1112 N N . PRO A 1 144 ? 9.511 -8.434 -4.997 1.00 88.62 144 PRO A N 1
ATOM 1113 C CA . PRO A 1 144 ? 10.430 -7.948 -3.978 1.00 88.62 144 PRO A CA 1
ATOM 1114 C C . PRO A 1 144 ? 10.773 -9.054 -2.971 1.00 88.62 144 PRO A C 1
ATOM 1116 O O . PRO A 1 144 ? 9.930 -9.889 -2.620 1.00 88.62 144 PRO A O 1
ATOM 1119 N N . VAL A 1 145 ? 12.016 -9.027 -2.483 1.00 87.31 145 VAL A N 1
ATOM 1120 C CA . VAL A 1 145 ? 12.494 -9.885 -1.393 1.00 87.31 145 VAL A CA 1
ATOM 1121 C C . VAL A 1 145 ? 12.330 -9.138 -0.076 1.00 87.31 145 VAL A C 1
ATOM 1123 O O . VAL A 1 145 ? 12.946 -8.093 0.146 1.00 87.31 145 VAL A O 1
ATOM 1126 N N . LEU A 1 146 ? 11.487 -9.676 0.802 1.00 82.62 146 LEU A N 1
ATOM 1127 C CA . LEU A 1 146 ? 11.128 -9.049 2.067 1.00 82.62 146 LEU A CA 1
ATOM 1128 C C . LEU A 1 146 ? 11.481 -9.964 3.236 1.00 82.62 146 LEU A C 1
ATOM 1130 O O . LEU A 1 146 ? 11.296 -11.179 3.167 1.00 82.62 146 LEU A O 1
ATOM 1134 N N . GLN A 1 147 ? 11.936 -9.370 4.332 1.00 78.88 147 GLN A N 1
ATOM 1135 C CA . GLN A 1 147 ? 11.988 -10.028 5.625 1.00 78.88 147 GLN A CA 1
ATOM 1136 C C . GLN A 1 147 ? 10.557 -10.235 6.117 1.00 78.88 147 GLN A C 1
ATOM 1138 O O . GLN A 1 147 ? 9.791 -9.277 6.286 1.00 78.88 147 GLN A O 1
ATOM 1143 N N . VAL A 1 148 ? 10.195 -11.495 6.334 1.00 73.88 148 VAL A N 1
ATOM 1144 C CA . VAL A 1 148 ? 8.931 -11.856 6.967 1.00 73.88 148 VAL A CA 1
ATOM 1145 C C . VAL A 1 148 ? 8.988 -11.347 8.408 1.00 73.88 148 VAL A C 1
ATOM 1147 O O . VAL A 1 148 ? 9.995 -11.592 9.072 1.00 73.88 148 VAL A O 1
ATOM 1150 N N . PRO A 1 149 ? 7.947 -10.664 8.917 1.00 67.00 149 PRO A N 1
ATOM 1151 C CA . PRO A 1 149 ? 7.887 -10.268 10.320 1.00 67.00 149 PRO A CA 1
ATOM 1152 C C . PRO A 1 149 ? 7.919 -11.514 11.225 1.00 67.00 149 PRO A C 1
ATOM 1154 O O . PRO A 1 149 ? 6.889 -12.152 11.461 1.00 67.00 149 PRO A O 1
ATOM 1157 N N . THR A 1 150 ? 9.114 -11.906 11.674 1.00 61.91 150 THR A N 1
ATOM 1158 C CA . THR A 1 150 ? 9.334 -12.959 12.671 1.00 61.91 150 THR A CA 1
ATOM 1159 C C . THR A 1 150 ? 9.244 -12.365 14.078 1.00 61.91 150 THR A C 1
ATOM 1161 O O . THR A 1 150 ? 9.030 -11.166 14.246 1.00 61.91 150 THR A O 1
ATOM 1164 N N . ASN A 1 151 ? 9.341 -13.242 15.076 1.00 53.72 151 ASN A N 1
ATOM 1165 C CA . ASN A 1 151 ? 8.933 -13.138 16.483 1.00 53.72 151 ASN A CA 1
ATOM 1166 C C . ASN A 1 151 ? 9.160 -11.818 17.256 1.00 53.72 151 ASN A C 1
ATOM 1168 O O . ASN A 1 151 ? 8.548 -11.691 18.312 1.00 53.72 151 ASN A O 1
ATOM 1172 N N . ASP A 1 152 ? 9.962 -10.871 16.761 1.00 56.75 152 ASP A N 1
ATOM 1173 C CA . ASP A 1 152 ? 10.330 -9.631 17.462 1.00 56.75 152 ASP A CA 1
ATOM 1174 C C . ASP A 1 152 ? 10.145 -8.337 16.634 1.00 56.75 152 ASP A C 1
ATOM 1176 O O . ASP A 1 152 ? 10.433 -7.243 17.129 1.00 56.75 152 ASP A O 1
ATOM 1180 N N . VAL A 1 153 ? 9.662 -8.410 15.383 1.00 64.88 153 VAL A N 1
ATOM 1181 C CA . VAL A 1 153 ? 9.493 -7.216 14.531 1.00 64.88 153 VAL A CA 1
ATOM 1182 C C . VAL A 1 153 ? 8.027 -6.782 14.487 1.00 64.88 153 VAL A C 1
ATOM 1184 O O . VAL A 1 153 ? 7.214 -7.292 13.714 1.00 64.88 153 VAL A O 1
ATOM 1187 N N . GLY A 1 154 ? 7.692 -5.796 15.320 1.00 69.25 154 GLY A N 1
ATOM 1188 C CA . GLY A 1 154 ? 6.416 -5.083 15.254 1.00 69.25 154 GLY A CA 1
ATOM 1189 C C . GLY A 1 154 ? 6.340 -4.141 14.051 1.00 69.25 154 GLY A C 1
ATOM 1190 O O . GLY A 1 154 ? 7.343 -3.591 13.597 1.00 69.25 154 GLY A O 1
ATOM 1191 N N . PHE A 1 155 ? 5.131 -3.925 13.541 1.00 77.56 155 PHE A N 1
ATOM 1192 C CA . PHE A 1 155 ? 4.860 -2.847 12.599 1.00 77.56 155 PHE A CA 1
ATOM 1193 C C . PHE A 1 155 ? 4.605 -1.553 13.365 1.00 77.56 155 PHE A C 1
ATOM 1195 O O . PHE A 1 155 ? 3.889 -1.573 14.366 1.00 77.56 155 PHE A O 1
ATOM 1202 N N . SER A 1 156 ? 5.146 -0.436 12.875 1.00 81.69 156 SER A N 1
ATOM 1203 C CA . SER A 1 156 ? 4.869 0.888 13.423 1.00 81.69 156 SER A CA 1
ATOM 1204 C C . SER A 1 156 ? 4.699 1.924 12.314 1.00 81.69 156 SER A C 1
ATOM 1206 O O . SER A 1 156 ? 5.520 1.990 11.397 1.00 81.69 156 SER A O 1
ATOM 1208 N N . GLN A 1 157 ? 3.647 2.738 12.399 1.00 82.62 157 GLN A N 1
ATOM 1209 C CA . GLN A 1 157 ? 3.392 3.834 11.468 1.00 82.62 157 GLN A CA 1
ATOM 1210 C C . GLN A 1 157 ? 2.760 5.033 12.172 1.00 82.62 157 GLN A C 1
ATOM 1212 O O . GLN A 1 157 ? 1.867 4.887 13.003 1.00 82.62 157 GLN A O 1
ATOM 1217 N N . THR A 1 158 ? 3.194 6.234 11.804 1.00 86.62 158 THR A N 1
ATOM 1218 C CA . THR A 1 158 ? 2.578 7.476 12.275 1.00 86.62 158 THR A CA 1
ATOM 1219 C C . THR A 1 158 ? 1.299 7.762 11.499 1.00 86.62 158 THR A C 1
ATOM 1221 O O . THR A 1 158 ? 1.308 7.809 10.270 1.00 86.62 158 THR A O 1
ATOM 1224 N N . ILE A 1 159 ? 0.212 7.993 12.228 1.00 88.56 159 ILE A N 1
ATOM 1225 C CA . ILE A 1 159 ? -1.084 8.409 11.705 1.00 88.56 159 ILE A CA 1
ATOM 1226 C C . ILE A 1 159 ? -1.316 9.863 12.097 1.00 88.56 159 ILE A C 1
ATOM 1228 O O . ILE A 1 159 ? -1.183 10.239 13.261 1.00 88.56 159 ILE A O 1
ATOM 1232 N N . HIS A 1 160 ? -1.661 10.684 11.114 1.00 89.25 160 HIS A N 1
ATOM 1233 C CA . HIS A 1 160 ? -1.966 12.092 11.308 1.00 89.25 160 HIS A CA 1
ATOM 1234 C C . HIS A 1 160 ? -3.444 12.281 11.617 1.00 89.25 160 HIS A C 1
ATOM 1236 O O . HIS A 1 160 ? -4.314 11.680 10.978 1.00 89.25 160 HIS A O 1
ATOM 1242 N N . CYS A 1 161 ? -3.705 13.120 12.613 1.00 91.19 161 CYS A N 1
ATOM 1243 C CA . CYS A 1 161 ? -5.038 13.363 13.126 1.00 91.19 161 CYS A CA 1
ATOM 1244 C C . CYS A 1 161 ? -5.787 14.386 12.276 1.00 91.19 161 CYS A C 1
ATOM 1246 O O . CYS A 1 161 ? -5.241 15.428 11.908 1.00 91.19 161 CYS A O 1
ATOM 1248 N N . GLY A 1 162 ? -7.072 14.126 12.056 1.00 88.94 162 GLY A N 1
ATOM 1249 C CA . GLY A 1 162 ? -8.018 15.178 11.700 1.00 88.94 162 GLY A CA 1
ATOM 1250 C C . GLY A 1 162 ? -8.328 16.088 12.888 1.00 88.94 162 GLY A C 1
ATOM 1251 O O . GLY A 1 162 ? -7.783 15.953 13.985 1.00 88.94 162 GLY A O 1
ATOM 1252 N N . GLN A 1 163 ? -9.251 17.018 12.686 1.00 87.19 163 GLN A N 1
ATOM 1253 C CA . GLN A 1 163 ? -9.775 17.843 13.765 1.00 87.19 163 GLN A CA 1
ATOM 1254 C C . GLN A 1 163 ? -11.234 18.202 13.498 1.00 87.19 163 GLN A C 1
ATOM 1256 O O . GLN A 1 163 ? -11.557 18.749 12.447 1.00 87.19 163 GLN A O 1
ATOM 1261 N N . GLN A 1 164 ? -12.108 17.974 14.479 1.00 77.88 164 GLN A N 1
ATOM 1262 C CA . GLN A 1 164 ? -13.463 18.525 14.493 1.00 77.88 164 GLN A CA 1
ATOM 1263 C C . GLN A 1 164 ? -13.539 19.697 15.474 1.00 77.88 164 GLN A C 1
ATOM 1265 O O . GLN A 1 164 ? -13.330 19.532 16.675 1.00 77.88 164 GLN A O 1
ATOM 1270 N N . VAL A 1 165 ? -13.858 20.890 14.967 1.00 74.94 165 VAL A N 1
ATOM 1271 C CA . VAL A 1 165 ? -14.114 22.095 15.767 1.00 74.94 165 VAL A CA 1
ATOM 1272 C C . VAL A 1 165 ? -15.529 22.591 15.470 1.00 74.94 165 VAL A C 1
ATOM 1274 O O . VAL A 1 165 ? -15.798 23.261 14.471 1.00 74.94 165 VAL A O 1
ATOM 1277 N N . GLY A 1 166 ? -16.473 22.256 16.351 1.00 72.94 166 GLY A N 1
ATOM 1278 C CA . GLY A 1 166 ? -17.878 22.623 16.179 1.00 72.94 166 GLY A CA 1
ATOM 1279 C C . GLY A 1 166 ? -18.494 21.968 14.938 1.00 72.94 166 GLY A C 1
ATOM 1280 O O . GLY A 1 166 ? -18.644 20.753 14.893 1.00 72.94 166 GLY A O 1
ATOM 1281 N N . ARG A 1 167 ? -18.889 22.773 13.941 1.00 68.44 167 ARG A N 1
ATOM 1282 C CA . ARG A 1 167 ? -19.461 22.286 12.667 1.00 68.44 167 ARG A CA 1
ATOM 1283 C C . ARG A 1 167 ? -18.431 22.130 11.544 1.00 68.44 167 ARG A C 1
ATOM 1285 O O . ARG A 1 167 ? -18.791 21.645 10.477 1.00 68.44 167 ARG A O 1
ATOM 1292 N N . VAL A 1 168 ? -17.192 22.570 11.759 1.00 74.44 168 VAL A N 1
ATOM 1293 C CA . VAL A 1 168 ? -16.117 22.491 10.765 1.00 74.44 168 VAL A CA 1
ATOM 1294 C C . VAL A 1 168 ? -15.203 21.338 11.155 1.00 74.44 168 VAL A C 1
ATOM 1296 O O . VAL A 1 168 ? -14.680 21.305 12.267 1.00 74.44 168 VAL A O 1
ATOM 1299 N N . GLY A 1 169 ? -15.047 20.376 10.250 1.00 78.62 169 GLY A N 1
ATOM 1300 C CA . GLY A 1 169 ? -14.153 19.239 10.422 1.00 78.62 169 GLY A CA 1
ATOM 1301 C C . GLY A 1 169 ? -13.126 19.195 9.302 1.00 78.62 169 GLY A C 1
ATOM 1302 O O . GLY A 1 169 ? -13.496 19.277 8.132 1.00 78.62 169 GLY A O 1
ATOM 1303 N N . THR A 1 170 ? -11.858 19.046 9.666 1.00 85.56 170 THR A N 1
ATOM 1304 C CA . THR A 1 170 ? -10.777 18.702 8.743 1.00 85.56 170 THR A CA 1
ATOM 1305 C C . THR A 1 170 ? -10.513 17.212 8.880 1.00 85.56 170 THR A C 1
ATOM 1307 O O . THR A 1 170 ? -10.094 16.752 9.943 1.00 85.56 170 THR A O 1
ATOM 1310 N N . ASN A 1 171 ? -10.766 16.457 7.815 1.00 88.38 171 ASN A N 1
ATOM 1311 C CA . ASN A 1 171 ? -10.402 15.047 7.762 1.00 88.38 171 ASN A CA 1
ATOM 1312 C C . ASN A 1 171 ? -8.961 14.919 7.261 1.00 88.38 171 ASN A C 1
ATOM 1314 O O . ASN A 1 171 ? -8.558 15.630 6.340 1.00 88.38 171 ASN A O 1
ATOM 1318 N N . VAL A 1 172 ? -8.220 13.969 7.816 1.00 87.75 172 VAL A N 1
ATOM 1319 C CA . VAL A 1 172 ? -6.908 13.567 7.307 1.00 87.75 172 VAL A CA 1
ATOM 1320 C C . VAL A 1 172 ? -6.992 12.132 6.815 1.00 87.75 172 VAL A C 1
ATOM 1322 O O . VAL A 1 172 ? -7.499 11.252 7.510 1.00 87.75 172 VAL A O 1
ATOM 1325 N N . TYR A 1 173 ? -6.509 11.901 5.598 1.00 86.75 173 TYR A N 1
ATOM 1326 C CA . TYR A 1 173 ? -6.515 10.592 4.959 1.00 86.75 173 TYR A CA 1
ATOM 1327 C C . TYR A 1 173 ? -5.112 10.006 5.047 1.00 86.75 173 TYR A C 1
ATOM 1329 O O . TYR A 1 173 ? -4.167 10.540 4.474 1.00 86.75 173 TYR A O 1
ATOM 1337 N N . ASN A 1 174 ? -4.978 8.908 5.782 1.00 85.44 174 ASN A N 1
ATOM 1338 C CA . ASN A 1 174 ? -3.710 8.221 5.973 1.00 85.44 174 ASN A CA 1
ATOM 1339 C C . ASN A 1 174 ? -3.729 6.935 5.154 1.00 85.44 174 ASN A C 1
ATOM 1341 O O . ASN A 1 174 ? -4.446 5.998 5.506 1.00 85.44 174 ASN A O 1
ATOM 1345 N N . LEU A 1 175 ? -2.960 6.893 4.067 1.00 82.25 175 LEU A N 1
ATOM 1346 C CA . LEU A 1 175 ? -2.782 5.673 3.288 1.00 82.25 175 LEU A CA 1
ATOM 1347 C C . LEU A 1 175 ? -1.723 4.792 3.953 1.00 82.25 175 LEU A C 1
ATOM 1349 O O . LEU A 1 175 ? -0.565 5.188 4.107 1.00 82.25 175 LEU A O 1
ATOM 1353 N N . VAL A 1 176 ? -2.121 3.584 4.334 1.00 81.00 176 VAL A N 1
ATOM 1354 C CA . VAL A 1 176 ? -1.278 2.662 5.091 1.00 81.00 176 VAL A CA 1
ATOM 1355 C C . VAL A 1 176 ? -1.339 1.260 4.489 1.00 81.00 176 VAL A C 1
ATOM 1357 O O . VAL A 1 176 ? -2.395 0.771 4.082 1.00 81.00 176 VAL A O 1
ATOM 1360 N N . ALA A 1 177 ? -0.179 0.614 4.407 1.00 77.75 177 ALA A N 1
ATOM 1361 C CA . ALA A 1 177 ? -0.044 -0.746 3.904 1.00 77.75 177 ALA A CA 1
ATOM 1362 C C . ALA A 1 177 ? -0.123 -1.735 5.072 1.00 77.75 177 ALA A C 1
ATOM 1364 O O . ALA A 1 177 ? 0.664 -1.651 6.018 1.00 77.75 177 ALA A O 1
ATOM 1365 N N . LEU A 1 178 ? -1.054 -2.690 5.011 1.00 79.62 178 LEU A N 1
ATOM 1366 C CA . LEU A 1 178 ? -1.159 -3.733 6.024 1.00 79.62 178 LEU A CA 1
ATOM 1367 C C . LEU A 1 178 ? -0.085 -4.803 5.825 1.00 79.62 178 LEU A C 1
ATOM 1369 O O . LEU A 1 178 ? -0.037 -5.483 4.799 1.00 79.62 178 LEU A O 1
ATOM 1373 N N . ARG A 1 179 ? 0.742 -5.007 6.853 1.00 76.94 179 ARG A N 1
ATOM 1374 C CA . ARG A 1 179 ? 1.763 -6.058 6.903 1.00 76.94 179 ARG A CA 1
ATOM 1375 C C . ARG A 1 179 ? 1.229 -7.292 7.604 1.00 76.94 179 ARG A C 1
ATOM 1377 O O . ARG A 1 179 ? 1.669 -7.663 8.691 1.00 76.94 179 ARG A O 1
ATOM 1384 N N . LEU A 1 180 ? 0.218 -7.892 6.989 1.00 75.88 180 LEU A N 1
ATOM 1385 C CA . LEU A 1 180 ? -0.471 -9.037 7.559 1.00 75.88 180 LEU A CA 1
ATOM 1386 C C . LEU A 1 180 ? -0.006 -10.340 6.897 1.00 75.88 180 LEU A C 1
ATOM 1388 O O . LEU A 1 180 ? -0.257 -10.528 5.707 1.00 75.88 180 LEU A O 1
ATOM 1392 N N . PRO A 1 181 ? 0.621 -11.271 7.639 1.00 71.62 181 PRO A N 1
ATOM 1393 C CA . PRO A 1 181 ? 0.889 -12.618 7.132 1.00 71.62 181 PRO A CA 1
ATOM 1394 C C . PRO A 1 181 ? -0.382 -13.469 6.979 1.00 71.62 181 PRO A C 1
ATOM 1396 O O . PRO A 1 181 ? -0.378 -14.450 6.240 1.00 71.62 181 PRO A O 1
ATOM 1399 N N . VAL A 1 182 ? -1.472 -13.111 7.664 1.00 78.31 182 VAL A N 1
ATOM 1400 C CA . VAL A 1 182 ? -2.767 -13.808 7.625 1.00 78.31 182 VAL A CA 1
ATOM 1401 C C . VAL A 1 182 ? -3.917 -12.805 7.658 1.00 78.31 182 VAL A C 1
ATOM 1403 O O . VAL A 1 182 ? -3.706 -11.628 7.914 1.00 78.31 182 VAL A O 1
ATOM 1406 N N . TYR A 1 183 ? -5.145 -13.251 7.409 1.00 85.88 183 TYR A N 1
ATOM 1407 C CA . TYR A 1 183 ? -6.317 -12.398 7.611 1.00 85.88 183 TYR A CA 1
ATOM 1408 C C . TYR A 1 183 ? -6.419 -11.957 9.073 1.00 85.88 183 TYR A C 1
ATOM 1410 O O . TYR A 1 183 ? -6.133 -12.755 9.964 1.00 85.88 183 TYR A O 1
ATOM 1418 N N . ALA A 1 184 ? -6.868 -10.726 9.304 1.00 87.75 184 ALA A N 1
ATOM 1419 C CA . ALA A 1 184 ? -7.036 -10.187 10.648 1.00 87.75 184 ALA A CA 1
ATOM 1420 C C . ALA A 1 184 ? -8.350 -9.415 10.785 1.00 87.75 184 ALA A C 1
ATOM 1422 O O . ALA A 1 184 ? -8.876 -8.826 9.829 1.00 87.75 184 ALA A O 1
ATOM 1423 N N . HIS A 1 185 ? -8.865 -9.386 12.006 1.00 92.38 185 HIS A N 1
ATOM 1424 C CA . HIS A 1 185 ? -9.909 -8.465 12.406 1.00 92.38 185 HIS A CA 1
ATOM 1425 C C . HIS A 1 185 ? -9.266 -7.148 12.884 1.00 92.38 185 HIS A C 1
ATOM 1427 O O . HIS A 1 185 ? -8.270 -7.179 13.603 1.00 92.38 185 HIS A O 1
ATOM 1433 N N . PRO A 1 186 ? -9.828 -5.967 12.567 1.00 92.50 186 PRO A N 1
ATOM 1434 C CA . PRO A 1 186 ? -9.288 -4.681 13.022 1.00 92.50 186 PRO A CA 1
ATOM 1435 C C . PRO A 1 186 ? -9.085 -4.570 14.544 1.00 92.50 186 PRO A C 1
ATOM 1437 O O . PRO A 1 186 ? -8.164 -3.889 14.991 1.00 92.50 186 PRO A O 1
ATOM 1440 N N . SER A 1 187 ? -9.895 -5.266 15.354 1.00 92.50 187 SER A N 1
ATOM 1441 C CA . SER A 1 187 ? -9.701 -5.310 16.816 1.00 92.50 187 SER A CA 1
ATOM 1442 C C . SER A 1 187 ? -8.403 -5.994 17.247 1.00 92.50 187 SER A C 1
ATOM 1444 O O . SER A 1 187 ? -7.967 -5.798 18.372 1.00 92.50 187 SER A O 1
ATOM 1446 N N . GLU A 1 188 ? -7.801 -6.814 16.390 1.00 90.81 188 GLU A N 1
ATOM 1447 C CA . GLU A 1 188 ? -6.544 -7.515 16.667 1.00 90.81 188 GLU A CA 1
ATOM 1448 C C . GLU A 1 188 ? -5.329 -6.658 16.286 1.00 90.81 188 GLU A C 1
ATOM 1450 O O . GLU A 1 188 ? -4.193 -6.990 16.610 1.00 90.81 188 GLU A O 1
ATOM 1455 N N . LEU A 1 189 ? -5.547 -5.519 15.622 1.00 89.62 189 LEU A N 1
ATOM 1456 C CA . LEU A 1 189 ? -4.477 -4.652 15.137 1.00 89.62 189 LEU A CA 1
ATOM 1457 C C . LEU A 1 189 ? -4.140 -3.509 16.092 1.00 89.62 189 LEU A C 1
ATOM 1459 O O . LEU A 1 189 ? -3.463 -2.574 15.683 1.00 89.62 189 LEU A O 1
ATOM 1463 N N . ASN A 1 190 ? -4.595 -3.552 17.349 1.00 91.69 190 ASN A N 1
ATOM 1464 C CA . ASN A 1 190 ? -4.234 -2.563 18.375 1.00 91.69 190 ASN A CA 1
ATOM 1465 C C . ASN A 1 190 ? -4.543 -1.103 17.962 1.00 91.69 190 ASN A C 1
ATOM 1467 O O . ASN A 1 190 ? -3.849 -0.164 18.353 1.00 91.69 190 ASN A O 1
ATOM 1471 N N . LEU A 1 191 ? -5.544 -0.905 17.095 1.00 93.19 191 LEU A N 1
ATOM 1472 C CA . LEU A 1 191 ? -5.879 0.400 16.515 1.00 93.19 191 LEU A CA 1
ATOM 1473 C C . LEU A 1 191 ? -6.362 1.380 17.590 1.00 93.19 191 LEU A C 1
ATOM 1475 O O . LEU A 1 191 ? -5.888 2.512 17.654 1.00 93.19 191 LEU A O 1
ATOM 1479 N N . ILE A 1 192 ? -7.289 0.938 18.443 1.00 94.12 192 ILE A N 1
ATOM 1480 C CA . ILE A 1 192 ? -7.942 1.781 19.455 1.00 94.12 192 ILE A CA 1
ATOM 1481 C C . ILE A 1 192 ? -6.929 2.193 20.520 1.00 94.12 192 ILE A C 1
ATOM 1483 O O . ILE A 1 192 ? -6.821 3.366 20.865 1.00 94.12 192 ILE A O 1
ATOM 1487 N N . GLU A 1 193 ? -6.155 1.227 21.002 1.00 92.00 193 GLU A N 1
ATOM 1488 C CA . GLU A 1 193 ? -5.096 1.410 21.988 1.00 92.00 193 GLU A CA 1
ATOM 1489 C C . GLU A 1 193 ? -3.988 2.328 21.464 1.00 92.00 193 GLU A C 1
ATOM 1491 O O . GLU A 1 193 ? -3.379 3.058 22.243 1.00 92.00 193 GLU A O 1
ATOM 1496 N N . SER A 1 194 ? -3.743 2.313 20.149 1.00 92.25 194 SER A N 1
ATOM 1497 C CA . SER A 1 194 ? -2.768 3.198 19.510 1.00 92.25 194 SER A CA 1
ATOM 1498 C C . SER A 1 194 ? -3.273 4.631 19.332 1.00 92.25 194 SER A C 1
ATOM 1500 O O . SER A 1 194 ? -2.449 5.538 19.261 1.00 92.25 194 SER A O 1
ATOM 1502 N N . GLY A 1 195 ? -4.590 4.858 19.263 1.00 93.38 195 GLY A N 1
ATOM 1503 C CA . GLY A 1 195 ? -5.167 6.200 19.116 1.00 93.38 195 GLY A CA 1
ATOM 1504 C C . GLY A 1 195 ? -6.361 6.326 18.168 1.00 93.38 195 GLY A C 1
ATOM 1505 O O . GLY A 1 195 ? -6.908 7.419 18.057 1.00 93.38 195 GLY A O 1
ATOM 1506 N N . PHE A 1 196 ? -6.799 5.249 17.508 1.00 95.25 196 PHE A N 1
ATOM 1507 C CA . PHE A 1 196 ? -7.983 5.267 16.645 1.00 95.25 196 PHE A CA 1
ATOM 1508 C C . PHE A 1 196 ? -9.245 5.634 17.439 1.00 95.25 196 PHE A C 1
ATOM 1510 O O . PHE A 1 196 ? -9.607 4.963 18.414 1.00 95.25 196 PHE A O 1
ATOM 1517 N N . VAL A 1 197 ? -9.955 6.678 17.009 1.00 95.81 197 VAL A N 1
ATOM 1518 C CA . VAL A 1 197 ? -11.109 7.196 17.752 1.00 95.81 197 VAL A CA 1
ATOM 1519 C C . VAL A 1 197 ? -12.390 6.459 17.374 1.00 95.81 197 VAL A C 1
ATOM 1521 O O . VAL A 1 197 ? -12.919 6.614 16.277 1.00 95.81 197 VAL A O 1
ATOM 1524 N N . LYS A 1 198 ? -12.932 5.692 18.325 1.00 96.25 198 LYS A N 1
ATOM 1525 C CA . LYS A 1 198 ? -14.255 5.053 18.225 1.00 96.25 198 LYS A CA 1
ATOM 1526 C C . LYS A 1 198 ? -15.407 6.050 18.398 1.00 96.25 198 LYS A C 1
ATOM 1528 O O . LYS A 1 198 ? -15.253 7.084 19.044 1.00 96.25 198 LYS A O 1
ATOM 1533 N N . GLY A 1 199 ? -16.594 5.722 17.892 1.00 94.94 199 GLY A N 1
ATOM 1534 C CA . GLY A 1 199 ? -17.743 6.631 17.929 1.00 94.94 199 GLY A CA 1
ATOM 1535 C C . GLY A 1 199 ? -18.826 6.292 16.909 1.00 94.94 199 GLY A C 1
ATOM 1536 O O . GLY A 1 199 ? -18.903 5.178 16.407 1.00 94.94 199 GLY A O 1
ATOM 1537 N N . LEU A 1 200 ? -19.701 7.253 16.615 1.00 92.94 200 LEU A N 1
ATOM 1538 C CA . LEU A 1 200 ? -20.710 7.106 15.562 1.00 92.94 200 LEU A CA 1
ATOM 1539 C C . LEU A 1 200 ? -20.065 7.215 14.167 1.00 92.94 200 LEU A C 1
ATOM 1541 O O . LEU A 1 200 ? -19.029 7.876 14.032 1.00 92.94 200 LEU A O 1
ATOM 1545 N N . PRO A 1 201 ? -20.659 6.617 13.118 1.00 91.56 201 PRO A N 1
ATOM 1546 C CA . PRO A 1 201 ? -20.174 6.808 11.752 1.00 91.56 201 PRO A CA 1
ATOM 1547 C C . PRO A 1 201 ? -20.208 8.302 11.385 1.00 91.56 201 PRO A C 1
ATOM 1549 O O . PRO A 1 201 ? -21.116 9.032 11.787 1.00 91.56 201 PRO A O 1
ATOM 1552 N N . GLY A 1 202 ? -19.186 8.780 10.677 1.00 87.81 202 GLY A N 1
ATOM 1553 C CA . GLY A 1 202 ? -18.970 10.193 10.347 1.00 87.81 202 GLY A CA 1
ATOM 1554 C C . GLY A 1 202 ? -18.435 11.071 11.490 1.00 87.81 202 GLY A C 1
ATOM 1555 O O . GLY A 1 202 ? -18.050 12.215 11.244 1.00 87.81 202 GLY A O 1
ATOM 1556 N N . GLN A 1 203 ? -18.386 10.556 12.723 1.00 90.50 203 GLN A N 1
ATOM 1557 C CA . GLN A 1 203 ? -17.816 11.235 13.899 1.00 90.50 203 GLN A CA 1
ATOM 1558 C C . GLN A 1 203 ? -16.566 10.525 14.428 1.00 90.50 203 GLN A C 1
ATOM 1560 O O . GLN A 1 203 ? -15.658 11.165 14.942 1.00 90.50 203 GLN A O 1
ATOM 1565 N N . SER A 1 204 ? -16.519 9.205 14.288 1.00 92.62 204 SER A N 1
ATOM 1566 C CA . SER A 1 204 ? -15.349 8.375 14.563 1.00 92.62 204 SER A CA 1
ATOM 1567 C C . SER A 1 204 ? -14.355 8.393 13.413 1.00 92.62 204 SER A C 1
ATOM 1569 O O . SER A 1 204 ? -14.668 8.835 12.305 1.00 92.62 204 SER A O 1
ATOM 1571 N N . ASP A 1 205 ? -13.157 7.894 13.684 1.00 94.81 205 ASP A N 1
ATOM 1572 C CA . ASP A 1 205 ? -12.252 7.523 12.612 1.00 94.81 205 ASP A CA 1
ATOM 1573 C C . ASP A 1 205 ? -12.853 6.341 11.830 1.00 94.81 205 ASP A C 1
ATOM 1575 O O . ASP A 1 205 ? -13.573 5.495 12.371 1.00 94.81 205 ASP A O 1
ATOM 1579 N N . GLU A 1 206 ? -12.580 6.299 10.531 1.00 95.12 206 GLU A N 1
ATOM 1580 C CA . GLU A 1 206 ? -13.129 5.299 9.612 1.00 95.12 206 GLU A CA 1
ATOM 1581 C C . GLU A 1 206 ? -12.007 4.680 8.784 1.00 95.12 206 GLU A C 1
ATOM 1583 O O . GLU A 1 206 ? -10.963 5.294 8.569 1.00 95.12 206 GLU A O 1
ATOM 1588 N N . ILE A 1 207 ? -12.218 3.460 8.300 1.00 94.19 207 ILE A N 1
ATOM 1589 C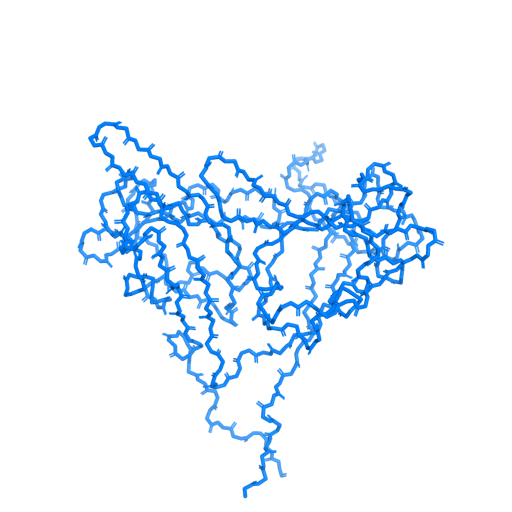 CA . ILE A 1 207 ? -11.256 2.751 7.455 1.00 94.19 207 ILE A CA 1
ATOM 1590 C C . ILE A 1 207 ? -11.974 2.273 6.207 1.00 94.19 207 ILE A C 1
ATOM 1592 O O . ILE A 1 207 ? -13.016 1.636 6.317 1.00 94.19 207 ILE A O 1
ATOM 1596 N N . TYR A 1 208 ? -11.411 2.508 5.028 1.00 90.81 208 TYR A N 1
ATOM 1597 C CA . TYR A 1 208 ? -11.811 1.776 3.827 1.00 90.81 208 TYR A CA 1
ATOM 1598 C C . TYR A 1 208 ? -10.624 1.031 3.226 1.00 90.81 208 TYR A C 1
ATOM 1600 O O . TYR A 1 208 ? -9.467 1.396 3.430 1.00 90.81 208 TYR A O 1
ATOM 1608 N N . THR A 1 209 ? -10.932 -0.037 2.496 1.00 87.62 209 THR A N 1
ATOM 1609 C CA . THR A 1 209 ? -9.942 -0.893 1.829 1.00 87.62 209 THR A CA 1
ATOM 1610 C C . THR A 1 209 ? -9.913 -0.581 0.336 1.00 87.62 209 THR A C 1
ATOM 1612 O O . THR A 1 209 ? -10.969 -0.412 -0.283 1.00 87.62 209 THR A O 1
ATOM 1615 N N . LEU A 1 210 ? -8.721 -0.514 -0.252 1.00 81.00 210 LEU A N 1
ATOM 1616 C CA . LEU A 1 210 ? -8.558 -0.492 -1.702 1.00 81.00 210 LEU A CA 1
ATOM 1617 C C . LEU A 1 210 ? -8.585 -1.926 -2.228 1.00 81.00 210 LEU A C 1
ATOM 1619 O O . LEU A 1 210 ? -7.875 -2.805 -1.743 1.00 81.00 210 LEU A O 1
ATOM 1623 N N . ASN A 1 211 ? -9.404 -2.166 -3.244 1.00 77.44 211 ASN A N 1
ATOM 1624 C CA . ASN A 1 211 ? -9.396 -3.410 -3.987 1.00 77.44 211 ASN A CA 1
ATOM 1625 C C . ASN A 1 211 ? -8.361 -3.302 -5.107 1.00 77.44 211 ASN A C 1
ATOM 1627 O O . ASN A 1 211 ? -8.615 -2.735 -6.168 1.00 77.44 211 ASN A O 1
ATOM 1631 N N . THR A 1 212 ? -7.199 -3.905 -4.876 1.00 74.06 212 THR A N 1
ATOM 1632 C CA . THR A 1 212 ? -6.066 -3.890 -5.810 1.00 74.06 212 THR A CA 1
ATOM 1633 C C . THR A 1 212 ? -6.386 -4.496 -7.179 1.00 74.06 212 THR A C 1
ATOM 1635 O O . THR A 1 212 ? -5.715 -4.162 -8.148 1.00 74.06 212 THR A O 1
ATOM 1638 N N . ARG A 1 213 ? -7.436 -5.326 -7.301 1.00 72.81 213 ARG A N 1
ATOM 1639 C CA . ARG A 1 213 ? -7.867 -5.890 -8.594 1.00 72.81 213 ARG A CA 1
ATOM 1640 C C . ARG A 1 213 ? -8.556 -4.872 -9.492 1.00 72.81 213 ARG A C 1
ATOM 1642 O O . ARG A 1 213 ? -8.369 -4.915 -10.697 1.00 72.81 213 ARG A O 1
ATOM 1649 N N . ILE A 1 214 ? -9.375 -4.004 -8.904 1.00 74.38 214 ILE A N 1
ATOM 1650 C CA . ILE A 1 214 ? -10.157 -2.999 -9.644 1.00 74.38 214 ILE A CA 1
ATOM 1651 C C . ILE A 1 214 ? -9.539 -1.604 -9.513 1.00 74.38 214 ILE A C 1
ATOM 1653 O O . ILE A 1 214 ? -10.056 -0.646 -10.068 1.00 74.38 214 ILE A O 1
ATOM 1657 N N . LYS A 1 215 ? -8.433 -1.486 -8.763 1.00 77.38 215 LYS A N 1
ATOM 1658 C CA . LYS A 1 215 ? -7.688 -0.240 -8.538 1.00 77.38 215 LYS A CA 1
ATOM 1659 C C . LYS A 1 215 ? -8.561 0.881 -7.955 1.00 77.38 215 LYS A C 1
ATOM 1661 O O . LYS A 1 215 ? -8.287 2.055 -8.167 1.00 77.38 215 LYS A O 1
ATOM 1666 N N . ASP A 1 216 ? -9.581 0.501 -7.191 1.00 76.31 216 ASP A N 1
ATOM 1667 C CA . ASP A 1 216 ? -10.559 1.407 -6.591 1.00 76.31 216 ASP A CA 1
ATOM 1668 C C . ASP A 1 216 ? -10.914 0.939 -5.174 1.00 76.31 216 ASP A C 1
ATOM 1670 O O . ASP A 1 216 ? -10.620 -0.186 -4.755 1.00 76.31 216 ASP A O 1
ATOM 1674 N N . THR A 1 217 ? -11.553 1.817 -4.417 1.00 79.25 217 THR A N 1
ATOM 1675 C CA . THR A 1 217 ? -12.200 1.521 -3.151 1.00 79.25 217 THR A CA 1
ATOM 1676 C C . THR A 1 217 ? -13.135 0.324 -3.288 1.00 79.25 217 THR A C 1
ATOM 1678 O O . 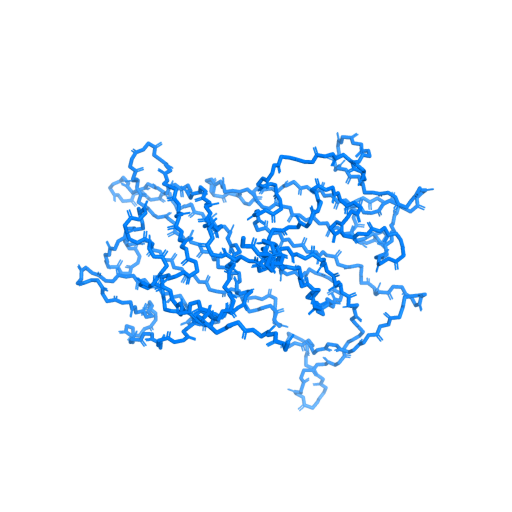THR A 1 217 ? -13.934 0.193 -4.216 1.00 79.25 217 THR A O 1
ATOM 1681 N N . ARG A 1 218 ? -13.041 -0.602 -2.337 1.00 78.81 218 ARG A N 1
ATOM 1682 C CA . ARG A 1 218 ? -13.985 -1.711 -2.268 1.00 78.81 218 ARG A CA 1
ATOM 1683 C C . ARG A 1 218 ? -15.339 -1.141 -1.830 1.00 78.81 218 ARG A C 1
ATOM 1685 O O . ARG A 1 218 ? -15.473 -0.709 -0.684 1.00 78.81 218 ARG A O 1
ATOM 1692 N N . ASP A 1 219 ? -16.325 -1.123 -2.727 1.00 71.12 219 ASP A N 1
ATOM 1693 C CA . ASP A 1 219 ? -17.635 -0.526 -2.429 1.00 71.12 219 ASP A CA 1
ATOM 1694 C C . ASP A 1 219 ? -18.271 -1.136 -1.166 1.00 71.12 219 ASP A C 1
ATOM 1696 O O . ASP A 1 219 ? -18.138 -2.330 -0.876 1.00 71.12 219 ASP A O 1
ATOM 1700 N N . GLY A 1 220 ? -18.924 -0.282 -0.375 1.00 71.50 220 GLY A N 1
ATOM 1701 C CA . GLY A 1 220 ? -19.574 -0.648 0.883 1.00 71.50 220 GLY A CA 1
ATOM 1702 C C . GLY A 1 220 ? -18.635 -1.188 1.969 1.00 71.50 220 GLY A C 1
ATOM 1703 O O . GLY A 1 220 ? -19.127 -1.701 2.970 1.00 71.50 220 GLY A O 1
ATOM 1704 N N . SER A 1 221 ? -17.313 -1.088 1.794 1.00 81.12 221 SER A N 1
ATOM 1705 C CA . SER A 1 221 ? -16.324 -1.658 2.718 1.00 81.12 221 SER A CA 1
ATOM 1706 C C . SER A 1 221 ? -15.833 -0.695 3.793 1.00 81.12 221 SER A C 1
ATOM 1708 O O . SER A 1 221 ? -14.962 -1.076 4.570 1.00 81.12 221 SER A O 1
ATOM 1710 N N . THR A 1 222 ? -16.354 0.534 3.852 1.00 93.12 222 THR A N 1
ATOM 1711 C CA . THR A 1 222 ? -15.959 1.468 4.906 1.00 93.12 222 THR A CA 1
ATOM 1712 C C . THR A 1 222 ? -16.437 0.943 6.250 1.00 93.12 222 THR A C 1
ATOM 1714 O O . THR A 1 222 ? -17.630 0.688 6.440 1.00 93.12 222 THR A O 1
ATOM 1717 N N . ILE A 1 223 ? -15.507 0.790 7.181 1.00 95.12 223 ILE A N 1
ATOM 1718 C CA . ILE A 1 223 ? -15.735 0.293 8.528 1.00 95.12 223 ILE A CA 1
ATOM 1719 C C . ILE A 1 223 ? -15.406 1.365 9.563 1.00 95.12 223 ILE A C 1
ATOM 1721 O O . ILE A 1 223 ? -14.615 2.274 9.318 1.00 95.12 223 ILE A O 1
ATOM 1725 N N . TYR A 1 224 ? -16.000 1.228 10.739 1.00 96.75 224 TYR A N 1
ATOM 1726 C CA . TYR A 1 224 ? -15.718 2.052 11.906 1.00 96.75 224 TYR A CA 1
ATOM 1727 C C . TYR A 1 224 ? -15.835 1.207 13.178 1.00 96.75 224 TYR A C 1
ATOM 1729 O O . TYR A 1 224 ? -16.378 0.096 13.151 1.00 96.75 224 TYR A O 1
ATOM 1737 N N . CYS A 1 225 ? -15.326 1.732 14.290 1.00 97.25 225 CYS A N 1
ATOM 1738 C CA . CYS A 1 225 ? -15.501 1.129 15.605 1.00 97.25 225 CYS A CA 1
ATOM 1739 C C . CYS A 1 225 ? -16.532 1.932 16.400 1.00 97.25 225 CYS A C 1
ATOM 1741 O O . CYS A 1 225 ? -16.354 3.130 16.632 1.00 97.25 225 CYS A O 1
ATOM 1743 N N . ASP A 1 226 ? -17.625 1.284 16.798 1.00 96.56 226 ASP A N 1
ATOM 1744 C CA . ASP A 1 226 ? -18.713 1.938 17.517 1.00 96.56 226 ASP A CA 1
ATOM 1745 C C . ASP A 1 226 ? -18.332 2.267 18.982 1.00 96.56 226 ASP A C 1
ATOM 1747 O O . ASP A 1 226 ? -17.308 1.795 19.491 1.00 96.56 226 ASP A O 1
ATOM 1751 N N . PRO A 1 227 ? -19.135 3.061 19.721 1.00 95.81 227 PRO A N 1
ATOM 1752 C CA . PRO A 1 227 ? -18.802 3.433 21.100 1.00 95.81 227 PRO A CA 1
ATOM 1753 C C . PRO A 1 227 ? -18.614 2.236 22.050 1.00 95.81 227 PRO A C 1
ATOM 1755 O O . PRO A 1 227 ? -17.857 2.333 23.024 1.00 95.81 227 PRO A O 1
ATOM 1758 N N . SER A 1 228 ? -19.268 1.106 21.754 1.00 94.94 228 SER A N 1
ATOM 1759 C CA . SER A 1 228 ? -19.163 -0.139 22.520 1.00 94.94 228 SER A CA 1
ATOM 1760 C C . SER A 1 228 ? -17.884 -0.930 22.228 1.00 94.94 228 SER A C 1
ATOM 1762 O O . SER A 1 228 ? -17.587 -1.873 22.952 1.00 94.94 228 SER A O 1
ATOM 1764 N N . GLY A 1 229 ? -17.101 -0.528 21.222 1.00 94.44 229 GLY A N 1
ATOM 1765 C CA . GLY A 1 229 ? -15.906 -1.247 20.778 1.00 94.44 229 GLY A CA 1
ATOM 1766 C C . GLY A 1 229 ? -16.188 -2.297 19.700 1.00 94.44 229 GLY A C 1
ATOM 1767 O O . GLY A 1 229 ? -15.337 -3.145 19.440 1.00 94.44 229 GLY A O 1
ATOM 1768 N N . THR A 1 230 ? -17.372 -2.270 19.081 1.00 96.00 230 THR A N 1
ATOM 1769 C CA . THR A 1 230 ? -17.745 -3.227 18.035 1.00 96.00 230 THR A CA 1
ATOM 1770 C C . THR A 1 230 ? -17.443 -2.654 16.656 1.00 96.00 230 THR A C 1
ATOM 1772 O O . THR A 1 230 ? -17.851 -1.539 16.332 1.00 96.00 230 THR A O 1
ATOM 1775 N N . TRP A 1 231 ? -16.774 -3.441 15.816 1.00 96.25 231 TRP A N 1
ATOM 1776 C CA . TRP A 1 231 ? -16.447 -3.048 14.448 1.00 96.25 231 TRP A CA 1
ATOM 1777 C C . TRP A 1 231 ? -17.597 -3.334 13.483 1.00 96.25 231 TRP A C 1
ATOM 1779 O O . TRP A 1 231 ? -18.182 -4.422 13.483 1.00 96.25 231 TRP A O 1
ATOM 1789 N N . ARG A 1 232 ? -17.935 -2.340 12.660 1.00 96.12 232 ARG A N 1
ATOM 1790 C CA . ARG A 1 232 ? -19.126 -2.355 11.805 1.00 96.12 232 ARG A CA 1
ATOM 1791 C C . ARG A 1 232 ? -18.869 -1.697 10.465 1.00 96.12 232 ARG A C 1
ATOM 1793 O O . ARG A 1 232 ? -18.017 -0.821 10.356 1.00 96.12 232 ARG A O 1
ATOM 1800 N N . PHE A 1 233 ? -19.663 -2.069 9.468 1.00 95.19 233 PHE A N 1
ATOM 1801 C CA . PHE A 1 233 ? -19.766 -1.317 8.224 1.00 95.19 233 PHE A CA 1
ATOM 1802 C C . PHE A 1 233 ? -20.516 -0.005 8.455 1.00 95.19 233 PHE A C 1
ATOM 1804 O O . PHE A 1 233 ? -21.591 0.004 9.056 1.00 95.19 233 PHE A O 1
ATOM 1811 N N . VAL A 1 234 ? -19.992 1.096 7.915 1.00 94.00 234 VAL A N 1
ATOM 1812 C CA . VAL A 1 234 ? -20.674 2.400 7.896 1.00 94.00 234 VAL A CA 1
ATOM 1813 C C . VAL A 1 234 ? -22.003 2.278 7.149 1.00 94.00 234 VAL A C 1
ATOM 1815 O O . VAL A 1 234 ? -23.048 2.717 7.630 1.00 94.00 234 VAL A O 1
ATOM 1818 N N . LYS A 1 235 ? -21.991 1.616 5.986 1.00 91.12 235 LYS A N 1
ATOM 1819 C CA . LYS A 1 235 ? -23.205 1.326 5.220 1.00 91.12 235 LYS A CA 1
ATOM 1820 C C . LYS A 1 235 ? -23.954 0.159 5.867 1.00 91.12 235 LYS A C 1
ATOM 1822 O O . LYS A 1 235 ? -23.443 -0.951 5.953 1.00 91.12 235 LYS A O 1
ATOM 1827 N N . GLY A 1 236 ? -25.185 0.405 6.308 1.00 89.69 236 GLY A N 1
ATOM 1828 C CA . GLY A 1 236 ? -26.079 -0.635 6.832 1.00 89.69 236 GLY A CA 1
ATOM 1829 C C . GLY A 1 236 ? -25.783 -1.119 8.257 1.00 89.69 236 GLY A C 1
ATOM 1830 O O . GLY A 1 236 ? -26.564 -1.911 8.775 1.00 89.69 236 GLY A O 1
ATOM 1831 N N . ASN A 1 237 ? -24.719 -0.635 8.914 1.00 91.50 237 ASN A N 1
ATOM 1832 C CA . ASN A 1 237 ? -24.415 -0.908 10.328 1.00 91.50 237 ASN A CA 1
ATOM 1833 C C . ASN A 1 237 ? -24.207 -2.403 10.679 1.00 91.50 237 ASN A C 1
ATOM 1835 O O . ASN A 1 237 ? -24.334 -2.820 11.839 1.00 91.50 237 ASN A O 1
ATOM 1839 N N . GLY A 1 238 ? -23.911 -3.225 9.668 1.00 93.25 238 GLY A N 1
ATOM 1840 C CA . GLY A 1 238 ? -23.667 -4.658 9.821 1.00 93.25 238 GLY A CA 1
ATOM 1841 C C . GLY A 1 238 ? -22.333 -4.946 10.507 1.00 93.25 238 GLY A C 1
ATOM 1842 O O . GLY A 1 238 ? -21.396 -4.157 10.403 1.00 93.25 238 GLY A O 1
ATOM 1843 N N . LEU A 1 239 ? -22.241 -6.085 11.197 1.00 94.38 239 LEU A N 1
ATOM 1844 C CA . LEU A 1 239 ? -20.977 -6.561 11.762 1.00 94.38 239 LEU A CA 1
ATOM 1845 C C . LEU A 1 239 ? -20.007 -6.945 10.644 1.00 94.38 239 LEU A C 1
ATOM 1847 O O . LEU A 1 239 ? -20.413 -7.517 9.629 1.00 94.38 239 LEU A O 1
ATOM 1851 N N . ILE A 1 240 ? -18.727 -6.661 10.854 1.00 92.56 240 ILE A N 1
ATOM 1852 C CA . ILE A 1 240 ? -17.677 -7.103 9.938 1.00 92.56 240 ILE A CA 1
ATOM 1853 C C . ILE A 1 240 ? -17.270 -8.545 10.267 1.00 92.56 240 ILE A C 1
ATOM 1855 O O . ILE A 1 240 ? -17.389 -9.001 11.404 1.00 92.56 240 ILE A O 1
ATOM 1859 N N . SER A 1 241 ? -16.804 -9.289 9.264 1.00 88.69 241 SER A N 1
ATOM 1860 C CA . SER A 1 241 ? -16.309 -10.655 9.463 1.00 88.69 241 SER A CA 1
ATOM 1861 C C . SER A 1 241 ? -14.983 -10.662 10.224 1.00 88.69 241 SER A C 1
ATOM 1863 O O . SER A 1 241 ? -14.160 -9.771 10.020 1.00 88.69 241 SER A O 1
ATOM 1865 N N . THR A 1 242 ? -14.705 -11.731 10.970 1.00 82.69 242 THR A N 1
ATOM 1866 C CA . THR A 1 242 ? -13.420 -11.935 11.668 1.00 82.69 242 THR A CA 1
ATOM 1867 C C . THR A 1 242 ? -12.201 -11.939 10.738 1.00 82.69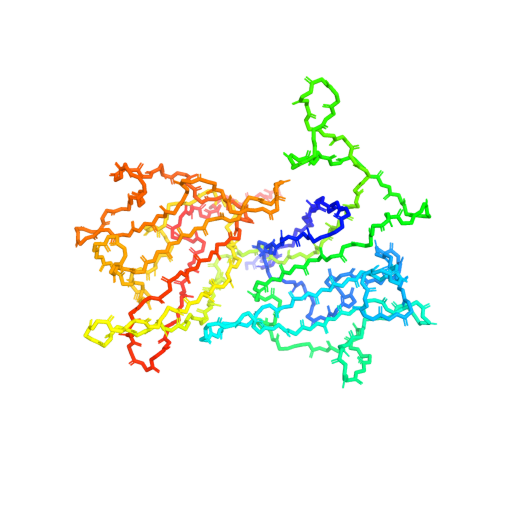 242 THR A C 1
ATOM 1869 O O . THR A 1 242 ? -11.099 -11.658 11.179 1.00 82.69 242 THR A O 1
ATOM 1872 N N . THR A 1 243 ? -12.381 -12.194 9.441 1.00 82.06 243 THR A N 1
ATOM 1873 C CA . THR A 1 243 ? -11.308 -12.218 8.430 1.00 82.06 243 THR A CA 1
ATOM 1874 C C . THR A 1 243 ? -11.442 -11.080 7.414 1.00 82.06 243 THR A C 1
ATOM 1876 O O . THR A 1 243 ? -11.254 -11.285 6.213 1.00 82.06 243 THR A O 1
ATOM 1879 N N . PHE A 1 244 ? -11.895 -9.903 7.858 1.00 88.44 244 PHE A N 1
ATOM 1880 C CA . PHE A 1 244 ? -12.224 -8.802 6.951 1.00 88.44 244 PHE A CA 1
ATOM 1881 C C . PHE A 1 244 ? -10.995 -8.237 6.230 1.00 88.44 244 PHE A C 1
ATOM 1883 O O . PHE A 1 244 ? -11.034 -8.115 5.002 1.00 88.44 244 PHE A O 1
ATOM 1890 N N . LEU A 1 245 ? -9.933 -7.924 6.985 1.00 88.12 245 LEU A N 1
ATOM 1891 C CA . LEU A 1 245 ? -8.678 -7.422 6.435 1.00 88.12 245 LEU A CA 1
ATOM 1892 C C . LEU A 1 245 ? -7.837 -8.590 5.939 1.00 88.12 245 LEU A C 1
ATOM 1894 O O . LEU A 1 245 ? -7.674 -9.600 6.630 1.00 88.12 245 LEU A O 1
ATOM 1898 N N . ARG A 1 246 ? -7.320 -8.449 4.725 1.00 83.50 246 ARG A N 1
ATOM 1899 C CA . ARG A 1 246 ? -6.570 -9.484 4.022 1.00 83.50 246 ARG A CA 1
ATOM 1900 C C . ARG A 1 246 ? -5.077 -9.164 4.029 1.00 83.50 246 ARG A C 1
ATOM 1902 O O . ARG A 1 246 ? -4.697 -7.995 4.140 1.00 83.50 246 ARG A O 1
ATOM 1909 N N . PRO A 1 247 ? -4.218 -10.180 3.848 1.00 76.88 247 PRO A N 1
ATOM 1910 C CA . PRO A 1 247 ? -2.823 -9.946 3.500 1.00 76.88 247 PRO A CA 1
ATOM 1911 C C . PRO A 1 247 ? -2.704 -8.963 2.329 1.00 76.88 247 PRO A C 1
ATOM 1913 O O . PRO A 1 247 ? -3.393 -9.128 1.321 1.00 76.88 247 PRO A O 1
ATOM 1916 N N . ASN A 1 248 ? -1.824 -7.967 2.467 1.00 71.44 248 ASN A N 1
ATOM 1917 C CA . ASN A 1 248 ? -1.559 -6.905 1.485 1.00 71.44 248 ASN A CA 1
ATOM 1918 C C . ASN A 1 248 ? -2.715 -5.939 1.191 1.00 71.44 248 ASN A C 1
ATOM 1920 O O . ASN A 1 248 ? -2.633 -5.189 0.215 1.00 71.44 248 ASN A O 1
ATOM 1924 N N . ASP A 1 249 ? -3.779 -5.925 1.995 1.00 79.94 249 ASP A N 1
ATOM 1925 C CA . ASP A 1 249 ? -4.777 -4.871 1.857 1.00 79.94 249 ASP A CA 1
ATOM 1926 C C . ASP A 1 249 ? -4.111 -3.508 2.096 1.00 79.94 249 ASP A C 1
ATOM 1928 O O . ASP A 1 249 ? -3.368 -3.285 3.056 1.00 79.94 249 ASP A O 1
ATOM 1932 N N . ILE A 1 250 ? -4.397 -2.573 1.203 1.00 81.56 250 ILE A N 1
ATOM 1933 C CA . ILE A 1 250 ? -4.067 -1.172 1.416 1.00 81.56 250 ILE A CA 1
ATOM 1934 C C . ILE A 1 250 ? -5.308 -0.547 2.000 1.00 81.56 250 ILE A C 1
ATOM 1936 O O . ILE A 1 250 ? -6.404 -0.674 1.441 1.00 81.56 250 ILE A O 1
ATOM 1940 N N . ILE A 1 251 ? -5.140 0.106 3.138 1.00 87.25 251 ILE A N 1
ATOM 1941 C CA . ILE A 1 251 ? -6.246 0.759 3.810 1.00 87.25 251 ILE A CA 1
ATOM 1942 C C . ILE A 1 251 ? -5.990 2.250 3.877 1.00 87.25 251 ILE A C 1
ATOM 1944 O O . ILE A 1 251 ? -4.854 2.720 3.938 1.00 87.25 251 ILE A O 1
ATOM 1948 N N . VAL A 1 252 ? -7.081 2.994 3.884 1.00 88.50 252 VAL A N 1
ATOM 1949 C CA . VAL A 1 252 ? -7.058 4.414 4.185 1.00 88.50 252 VAL A CA 1
ATOM 1950 C C . VAL A 1 252 ? -7.761 4.608 5.507 1.00 88.50 252 VAL A C 1
ATOM 1952 O O . VAL A 1 252 ? -8.944 4.291 5.634 1.00 88.50 252 VAL A O 1
ATOM 1955 N N . ILE A 1 253 ? -7.025 5.137 6.480 1.00 91.44 253 ILE A N 1
ATOM 1956 C CA . ILE A 1 253 ? -7.581 5.589 7.750 1.00 91.44 253 ILE A CA 1
ATOM 1957 C C . ILE A 1 253 ? -7.989 7.049 7.573 1.00 91.44 253 ILE A C 1
ATOM 1959 O O . ILE A 1 253 ? -7.144 7.936 7.415 1.00 91.44 253 ILE A O 1
ATOM 1963 N N . ILE A 1 254 ? -9.294 7.292 7.603 1.00 92.00 254 ILE A N 1
ATOM 1964 C CA . ILE A 1 254 ? -9.882 8.624 7.661 1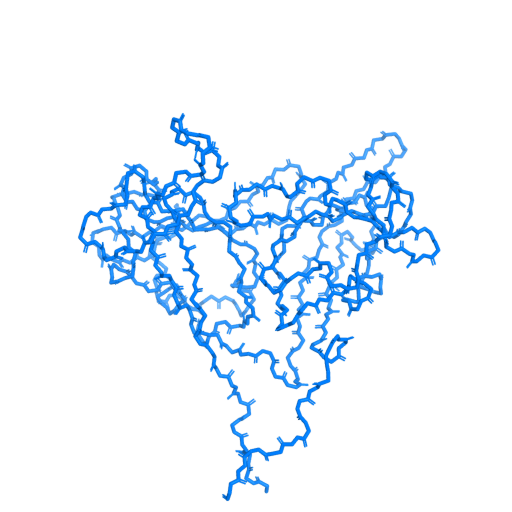.00 92.00 254 ILE A CA 1
ATOM 1965 C C . ILE A 1 254 ? -9.870 9.043 9.128 1.00 92.00 254 ILE A C 1
ATOM 1967 O O . ILE A 1 254 ? -10.767 8.679 9.891 1.00 92.00 254 ILE A O 1
ATOM 1971 N N . SER A 1 255 ? -8.853 9.802 9.526 1.00 92.50 255 SER A N 1
ATOM 1972 C CA . SER A 1 255 ? -8.830 10.403 10.851 1.00 92.50 255 SER A CA 1
ATOM 1973 C C . SER A 1 255 ? -9.643 11.689 10.842 1.00 92.50 255 SER A C 1
ATOM 1975 O O . SER A 1 255 ? -9.417 12.590 10.030 1.00 92.50 255 SER A O 1
ATOM 1977 N N . ARG A 1 256 ? -10.612 11.776 11.749 1.00 91.25 256 ARG A N 1
ATOM 1978 C CA . ARG A 1 256 ? -11.486 12.948 11.910 1.00 91.25 256 ARG A CA 1
ATOM 1979 C C . ARG A 1 256 ? -11.201 13.691 13.206 1.00 91.25 256 ARG A C 1
ATOM 1981 O O . ARG A 1 256 ? -11.607 14.840 13.366 1.00 91.25 256 ARG A O 1
ATOM 1988 N N . ASN A 1 257 ? -10.514 13.032 14.129 1.00 90.50 257 ASN A N 1
ATOM 1989 C CA . ASN A 1 257 ? -10.420 13.452 15.511 1.00 90.50 257 ASN A CA 1
ATOM 1990 C C . ASN A 1 257 ? -8.989 13.800 15.887 1.00 90.50 257 ASN A C 1
ATOM 1992 O O . ASN A 1 257 ? -8.049 13.099 15.519 1.00 90.50 257 ASN A O 1
ATOM 1996 N N . TRP A 1 258 ? -8.848 14.862 16.678 1.00 88.75 258 TRP A N 1
ATOM 1997 C CA . TRP A 1 258 ? -7.559 15.252 17.222 1.00 88.75 258 TRP A CA 1
ATOM 1998 C C . TRP A 1 258 ? -7.236 14.409 18.451 1.00 88.75 258 TRP A C 1
ATOM 2000 O O . TRP A 1 258 ? -7.977 14.427 19.436 1.00 88.75 258 TRP A O 1
ATOM 2010 N N . VAL A 1 259 ? -6.103 13.715 18.409 1.00 85.19 259 VAL A N 1
ATOM 2011 C CA . VAL A 1 259 ? -5.583 12.909 19.518 1.00 85.19 259 VAL A CA 1
ATOM 2012 C C . VAL A 1 259 ? -4.147 13.334 19.813 1.00 85.19 259 VAL A C 1
ATOM 2014 O O . VAL A 1 259 ? -3.382 13.636 18.893 1.00 85.19 259 VAL A O 1
ATOM 2017 N N . GLY A 1 260 ? -3.783 13.391 21.097 1.00 82.44 260 GLY A N 1
ATOM 2018 C CA . GLY A 1 260 ? -2.436 13.757 21.541 1.00 82.44 260 GLY A CA 1
ATOM 2019 C C . GLY A 1 260 ? -1.964 15.099 20.971 1.00 82.44 260 GLY A C 1
ATOM 2020 O O . GLY A 1 260 ? -2.621 16.127 21.143 1.00 82.44 260 GLY A O 1
ATOM 2021 N N . ASN A 1 261 ? -0.831 15.068 20.266 1.00 85.88 261 ASN A N 1
ATOM 2022 C CA . ASN A 1 261 ? -0.209 16.232 19.625 1.00 85.88 261 ASN A CA 1
ATOM 2023 C C . ASN A 1 261 ? -0.562 16.355 18.129 1.00 85.88 261 ASN A C 1
ATOM 2025 O O . ASN A 1 261 ? 0.198 16.950 17.370 1.00 85.88 261 ASN A O 1
ATOM 2029 N N . GLY A 1 262 ? -1.678 15.765 17.688 1.00 87.81 262 GLY A N 1
ATOM 2030 C CA . GLY A 1 262 ? -2.106 15.799 16.282 1.00 87.81 262 GLY A CA 1
ATOM 2031 C C . GLY A 1 262 ? -1.600 14.636 15.441 1.00 87.81 262 GLY A C 1
ATOM 2032 O O . GLY A 1 262 ? -1.803 14.606 14.230 1.00 87.81 262 GLY A O 1
ATOM 2033 N N . THR A 1 263 ? -0.959 13.666 16.082 1.00 90.00 263 THR A N 1
ATOM 2034 C CA . THR A 1 263 ? -0.591 12.378 15.499 1.00 90.00 263 THR A CA 1
ATOM 2035 C C . THR A 1 263 ? -0.710 11.297 16.566 1.00 90.00 263 THR A C 1
ATOM 2037 O O . THR A 1 263 ? -0.659 11.583 17.768 1.00 90.00 263 THR A O 1
ATOM 2040 N N . TRP A 1 264 ? -0.836 10.052 16.125 1.00 91.56 264 TRP A N 1
ATOM 2041 C CA . TRP A 1 264 ? -0.694 8.870 16.962 1.00 91.56 264 TRP A CA 1
ATOM 2042 C C . TRP A 1 264 ? 0.121 7.800 16.237 1.00 91.56 264 TRP A C 1
ATOM 2044 O O . TRP A 1 264 ? 0.139 7.743 15.008 1.00 91.56 264 TRP A O 1
ATOM 2054 N N . THR A 1 265 ? 0.832 6.965 16.991 1.00 89.56 265 THR A N 1
ATOM 2055 C CA . THR A 1 265 ? 1.683 5.917 16.418 1.00 89.56 265 THR A CA 1
ATOM 2056 C C . THR A 1 265 ? 0.950 4.590 16.470 1.00 89.56 265 THR A C 1
ATOM 2058 O O . THR A 1 265 ? 0.788 3.999 17.536 1.00 89.56 265 THR A O 1
ATOM 2061 N N . TRP A 1 266 ? 0.538 4.099 15.308 1.00 89.19 266 TRP A N 1
ATOM 2062 C CA . TRP A 1 266 ? -0.058 2.785 15.174 1.00 89.19 266 TRP A CA 1
ATOM 2063 C C . TRP A 1 266 ? 1.004 1.708 15.295 1.00 89.19 266 TRP A C 1
ATOM 2065 O O . TRP A 1 266 ? 1.880 1.623 14.438 1.00 89.19 266 TRP A O 1
ATOM 2075 N N . THR A 1 267 ? 0.924 0.884 16.338 1.00 87.56 267 THR A N 1
ATOM 2076 C CA . THR A 1 267 ? 1.849 -0.239 16.521 1.00 87.56 267 THR A CA 1
ATOM 2077 C C . THR A 1 267 ? 1.082 -1.535 16.722 1.00 87.56 267 THR A C 1
ATOM 2079 O O . THR A 1 267 ? 0.227 -1.611 17.604 1.00 87.56 267 THR A O 1
ATOM 2082 N N . TYR A 1 268 ? 1.408 -2.564 15.940 1.00 85.75 268 TYR A N 1
ATOM 2083 C CA . TYR A 1 268 ? 0.878 -3.917 16.115 1.00 85.75 268 TYR A CA 1
ATOM 2084 C C . TYR A 1 268 ? 1.960 -4.968 15.889 1.00 85.75 268 TYR A C 1
ATOM 2086 O O . TYR A 1 268 ? 2.930 -4.743 15.164 1.00 85.75 268 TYR A O 1
ATOM 2094 N N . HIS A 1 269 ? 1.783 -6.132 16.509 1.00 82.12 269 HIS A N 1
ATOM 2095 C CA . HIS A 1 269 ? 2.718 -7.242 16.397 1.00 82.12 269 HIS A CA 1
ATOM 2096 C C . HIS A 1 269 ? 2.035 -8.460 15.754 1.00 82.12 269 HIS A C 1
ATOM 2098 O O . HIS A 1 269 ? 0.862 -8.710 16.039 1.00 82.12 269 HIS A O 1
ATOM 2104 N N . PRO A 1 270 ? 2.753 -9.248 14.930 1.00 75.31 270 PRO A N 1
ATOM 2105 C CA . PRO A 1 270 ? 2.357 -10.588 14.487 1.00 75.31 270 PRO A CA 1
ATOM 2106 C C . PRO A 1 270 ? 1.580 -11.427 15.519 1.00 75.31 270 PRO A C 1
ATOM 2108 O O . PRO A 1 270 ? 0.529 -11.994 15.224 1.00 75.31 270 PRO A O 1
ATOM 2111 N N . THR A 1 271 ? 2.061 -11.450 16.763 1.00 77.62 271 THR A N 1
ATOM 2112 C CA . THR A 1 271 ? 1.471 -12.232 17.865 1.00 77.62 271 THR A CA 1
ATOM 2113 C C . THR A 1 271 ? 0.069 -11.790 18.275 1.00 77.62 271 THR A C 1
ATOM 2115 O O . THR A 1 271 ? -0.583 -12.510 19.026 1.00 77.62 271 THR A O 1
ATOM 2118 N N . ASN A 1 272 ? -0.400 -10.622 17.830 1.00 79.56 272 ASN A N 1
ATOM 2119 C CA . ASN A 1 272 ? -1.731 -10.131 18.168 1.00 79.56 272 ASN A CA 1
ATOM 2120 C C . ASN A 1 272 ? -2.844 -10.891 17.428 1.00 79.56 272 ASN A C 1
ATOM 2122 O O . ASN A 1 272 ? -3.963 -10.940 17.928 1.00 79.56 272 ASN A O 1
ATOM 2126 N N . PHE A 1 273 ? -2.550 -11.473 16.260 1.00 78.44 273 PHE A N 1
ATOM 2127 C CA . PHE A 1 273 ? -3.555 -12.095 15.384 1.00 78.44 273 PHE A CA 1
ATOM 2128 C C . PHE A 1 273 ? -3.152 -13.477 14.845 1.00 78.44 273 PHE A C 1
ATOM 2130 O O . PHE A 1 273 ? -3.972 -14.153 14.227 1.00 78.44 273 PHE A O 1
ATOM 2137 N N . TYR A 1 274 ? -1.924 -13.960 15.080 1.00 72.75 274 TYR A N 1
ATOM 2138 C CA . TYR A 1 274 ? -1.603 -15.368 14.830 1.00 72.75 274 TYR A CA 1
ATOM 2139 C C . TYR A 1 274 ? -0.604 -15.950 15.828 1.00 72.75 274 TYR A C 1
ATOM 2141 O O . TYR A 1 274 ? 0.265 -15.272 16.376 1.00 72.75 274 TYR A O 1
ATOM 2149 N N . ARG A 1 275 ? -0.730 -17.260 16.058 1.00 71.19 275 ARG A N 1
ATOM 2150 C CA . ARG A 1 275 ? 0.207 -18.020 16.884 1.00 71.19 275 ARG A CA 1
ATOM 2151 C C . ARG A 1 275 ? 1.467 -18.311 16.078 1.00 71.19 275 ARG A C 1
ATOM 2153 O O . ARG A 1 275 ? 1.399 -18.989 15.054 1.00 71.19 275 ARG A O 1
ATOM 2160 N N . LEU A 1 276 ? 2.605 -17.842 16.580 1.00 68.50 276 LEU A N 1
ATOM 2161 C CA . LEU A 1 276 ? 3.912 -18.138 16.002 1.00 68.50 276 LEU A CA 1
ATOM 2162 C C . LEU A 1 276 ? 4.167 -19.659 15.995 1.00 68.50 276 LEU A C 1
ATOM 2164 O O . LEU A 1 276 ? 3.759 -20.342 16.943 1.00 68.50 276 LEU A O 1
ATOM 2168 N N . PRO A 1 277 ? 4.834 -20.204 14.960 1.00 63.25 277 PRO A N 1
ATOM 2169 C CA . PRO A 1 277 ? 5.232 -21.606 14.949 1.00 63.25 277 PRO A CA 1
ATOM 2170 C C . PRO A 1 277 ? 6.085 -21.936 16.181 1.00 63.25 277 PRO A C 1
ATOM 2172 O O . PRO A 1 277 ? 7.119 -21.319 16.416 1.00 63.25 277 PRO A O 1
ATOM 2175 N N . ASP A 1 278 ? 5.660 -22.926 16.963 1.00 60.84 278 ASP A N 1
ATOM 2176 C CA . ASP A 1 278 ? 6.373 -23.424 18.148 1.00 60.84 278 ASP A CA 1
ATOM 2177 C C . ASP A 1 278 ? 7.121 -24.741 17.882 1.00 60.84 278 ASP A C 1
ATOM 2179 O O . ASP A 1 278 ? 7.793 -25.278 18.765 1.00 60.84 278 ASP A O 1
ATOM 2183 N N . LYS A 1 279 ? 7.018 -25.263 16.654 1.00 51.69 279 LYS A N 1
ATOM 2184 C CA . LYS A 1 279 ? 7.670 -26.498 16.220 1.00 51.69 279 LYS A CA 1
ATOM 2185 C C . LYS A 1 279 ? 8.882 -26.190 15.359 1.00 51.69 279 LYS A C 1
ATOM 2187 O O . LYS A 1 279 ? 8.783 -25.535 14.326 1.00 51.69 279 LYS A O 1
ATOM 2192 N N . TRP A 1 280 ? 10.019 -26.729 15.776 1.00 50.81 280 TRP A N 1
ATOM 2193 C CA . TRP A 1 280 ? 11.242 -26.733 14.989 1.00 50.81 280 TRP A CA 1
ATOM 2194 C C . TRP A 1 280 ? 11.107 -27.734 13.835 1.00 50.81 280 TRP A C 1
ATOM 2196 O O . TRP A 1 280 ? 10.817 -28.908 14.068 1.00 50.81 280 TRP A O 1
ATOM 2206 N N . MET A 1 281 ? 11.302 -27.274 12.596 1.00 49.75 281 MET A N 1
ATOM 2207 C CA . MET A 1 281 ? 11.523 -28.160 11.455 1.00 49.75 281 MET A CA 1
ATOM 2208 C C . MET A 1 281 ? 13.023 -28.371 11.300 1.00 49.75 281 MET A C 1
ATOM 2210 O O . MET A 1 281 ? 13.712 -27.586 10.656 1.00 49.75 281 MET A O 1
ATOM 2214 N N . GLY A 1 282 ? 13.522 -29.439 11.895 1.00 48.31 282 GLY A N 1
ATOM 2215 C CA . GLY A 1 282 ? 14.822 -29.973 11.551 1.00 48.31 282 GLY A CA 1
ATOM 2216 C C . GLY A 1 282 ? 14.879 -31.455 11.888 1.00 48.31 282 GLY A C 1
ATOM 2217 O O . GLY A 1 282 ? 14.174 -31.940 12.777 1.00 48.31 282 GLY A O 1
ATOM 2218 N N . HIS A 1 283 ? 15.666 -32.166 11.095 1.00 38.28 283 HIS A N 1
ATOM 2219 C CA . HIS A 1 283 ? 16.092 -33.531 11.360 1.00 38.28 283 HIS A CA 1
ATOM 2220 C C . HIS A 1 283 ? 17.505 -33.497 11.933 1.00 38.28 283 HIS A C 1
ATOM 2222 O O . HIS A 1 283 ? 18.290 -32.629 11.486 1.00 38.28 283 HIS A O 1
#

Sequence (283 aa):
RPLASEEVYAQHNVVLSRGNNYVALHGVPWTNTFEAVFGGTNVFPAGTSGSPGSGSTVVEFYTSDTNALSFEQYWLNSADGHWWKWGDGDVHTDLQASNFFSRGFSITLPDPIPDQYVTTTALDYNELDPSGDPIVLPAMVWSPVLQVPTNDVGFSQTIHCGQQVGRVGTNVYNLVALRLPVYAHPSELNLIESGFVKGLPGQSDEIYTLNTRIKDTRDGSTIYCDPSGTWRFVKGNGLISTTFLRPNDIIVIISRNWVGNGTWTWTYHPTNFYRLPDKWMGH

Radius of gyrati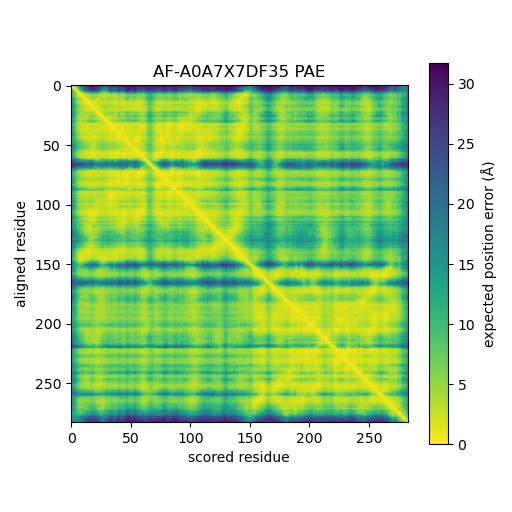on: 20.12 Å; Cα contacts (8 Å, |Δi|>4): 695; chains: 1; bounding box: 48×56×48 Å

Secondary structure (DSSP, 8-state):
-----S--EEE--EEEESEEEEE--SSEESS-SHHHHH--TTTS--BSSSSGGGT--EEEEEE-EESS-EEEEEEEBTTTS-EEETTS-B-TT----TTGGGS-EEEEE-SSPPTTS--EEEEEEEEE-TTSSEEEEEEEEE--EEE---TT--EEEEEE--EEETTEEE-EEEEEE---SS-B-GGGTTHHHHT---SSTTTS-EEEEEETTTTEE-TT--EEE-TTS-EEETTTTPBPPTT-B-TT-EEEEEE-S--BTTEEEEEE-GGGTSPPP-S----

Mean predicted aligned error: 7.54 Å

pLDDT: mean 84.39, std 11.96, range [38.28, 98.12]

Nearest PDB structures (foldseek):
  6cpm-assembly1_C  TM=1.816E-01  e=6.442E-01  Homo sapiens
  8snb-assembly1_4K  TM=1.549E-01  e=4.198E-01  Strongylocentrotus purpuratus

Foldseek 3Di:
DPDPPPWDKDWDKDKAAAFKFWWFDLFFFPAQAQCQFFNFVVAAFAAQDLDLQRQKKKKWFFDWDFPDTDTWIWIQHPVVRFIATPPPGGRRGPGDDRCRNQTTMMIHGHVVNDPVDDWDWAFAQPDADPVRGTDIGTIGITITMGTRQPDPDKDKDKDFAWADDPPDWTKIKGKGWHSAPFFADPLLQCCVVQPFAAAQPVQGKKKWWQDSRNRGTDPQRIWGQHPVRFIAGNPPRHGADRRSGGHGIIMIITHGHADDPRMTMRIHGNVSGDDHDPDDPDD